Protein AF-A0A3R9R7G9-F1 (afdb_monomer_lite)

Structure (mmCIF, N/CA/C/O backbone):
data_AF-A0A3R9R7G9-F1
#
_entry.id   AF-A0A3R9R7G9-F1
#
loop_
_atom_site.group_PDB
_atom_site.id
_atom_site.type_symbol
_atom_site.label_atom_id
_atom_site.label_alt_id
_atom_site.label_comp_id
_atom_site.label_asym_id
_atom_site.label_entity_id
_atom_site.label_seq_id
_atom_site.pdbx_PDB_ins_code
_atom_site.Cartn_x
_atom_site.Cartn_y
_atom_site.Cartn_z
_atom_site.occupancy
_atom_site.B_iso_or_equiv
_atom_site.auth_seq_id
_atom_site.auth_comp_id
_atom_site.auth_asym_id
_atom_site.auth_atom_id
_atom_site.pdbx_PDB_model_num
ATOM 1 N N . MET A 1 1 ? -15.265 7.591 -18.435 1.00 31.94 1 MET A N 1
ATOM 2 C CA . MET A 1 1 ? -16.244 6.571 -17.986 1.00 31.94 1 MET A CA 1
ATOM 3 C C . MET A 1 1 ? -16.277 5.425 -18.983 1.00 31.94 1 MET A C 1
ATOM 5 O O . MET A 1 1 ? -16.796 5.597 -20.082 1.00 31.94 1 MET A O 1
ATOM 9 N N . ILE A 1 2 ? -15.707 4.278 -18.622 1.00 32.25 2 ILE A N 1
ATOM 10 C CA . ILE A 1 2 ? -15.759 3.056 -19.434 1.00 32.25 2 ILE A CA 1
ATOM 11 C C . ILE A 1 2 ? -17.085 2.349 -19.122 1.00 32.25 2 ILE A C 1
ATOM 13 O O . ILE A 1 2 ? -17.415 2.136 -17.958 1.00 32.25 2 ILE A O 1
ATOM 17 N N . ARG A 1 3 ? -17.887 2.049 -20.152 1.00 30.92 3 ARG A N 1
ATOM 18 C CA . ARG A 1 3 ? -19.191 1.384 -19.989 1.00 30.92 3 ARG A CA 1
ATOM 19 C C . ARG A 1 3 ? -18.990 -0.130 -19.796 1.00 30.92 3 ARG A C 1
ATOM 21 O O . ARG A 1 3 ? -18.316 -0.733 -20.637 1.00 30.92 3 ARG A O 1
ATOM 28 N N . PRO A 1 4 ? -19.595 -0.763 -18.774 1.00 36.38 4 PRO A N 1
ATOM 29 C CA . PRO A 1 4 ? -19.525 -2.212 -18.591 1.00 36.38 4 PRO A CA 1
ATOM 30 C C . PRO A 1 4 ? -20.103 -2.938 -19.818 1.00 36.38 4 PRO A C 1
ATOM 32 O O . PRO A 1 4 ? -21.176 -2.578 -20.298 1.00 36.38 4 PRO A O 1
ATOM 35 N N . GLY A 1 5 ? -19.382 -3.929 -20.354 1.00 42.12 5 GLY A N 1
ATOM 36 C CA . GLY A 1 5 ? -19.856 -4.813 -21.434 1.00 42.12 5 GLY A CA 1
ATOM 37 C C . GLY A 1 5 ? -19.306 -4.552 -22.844 1.00 42.12 5 GLY A C 1
ATOM 38 O O . GLY A 1 5 ? -19.370 -5.451 -23.675 1.00 42.12 5 GLY A O 1
ATOM 39 N N . LYS A 1 6 ? -18.710 -3.385 -23.135 1.00 39.66 6 LYS A N 1
ATOM 40 C CA . LYS A 1 6 ? -18.091 -3.126 -24.459 1.00 39.66 6 LYS A CA 1
ATOM 41 C C . LYS A 1 6 ? -16.608 -3.498 -24.555 1.00 39.66 6 LYS A C 1
ATOM 43 O O . LYS A 1 6 ? -16.131 -3.757 -25.651 1.00 39.66 6 LYS A O 1
ATOM 48 N N . VAL A 1 7 ? -15.909 -3.568 -23.423 1.00 48.28 7 VAL A N 1
ATOM 49 C CA . VAL A 1 7 ? -14.468 -3.882 -23.353 1.00 48.28 7 VAL A CA 1
ATOM 50 C C . VAL A 1 7 ? -14.180 -5.337 -23.744 1.00 48.28 7 VAL A C 1
ATOM 52 O O . VAL A 1 7 ? -13.200 -5.617 -24.423 1.00 48.28 7 VAL A O 1
ATOM 55 N N . PHE A 1 8 ? -15.071 -6.268 -23.384 1.00 47.66 8 PHE A N 1
ATOM 56 C CA . PHE A 1 8 ? -14.891 -7.690 -23.695 1.00 47.66 8 PHE A CA 1
ATOM 57 C C . PHE A 1 8 ? -14.933 -7.990 -25.200 1.00 47.66 8 PHE A C 1
ATOM 59 O O . PHE A 1 8 ? -14.229 -8.883 -25.654 1.00 47.66 8 PHE A O 1
ATOM 66 N N . LEU A 1 9 ? -15.722 -7.244 -25.980 1.00 45.22 9 LEU A N 1
ATOM 67 C CA . LEU A 1 9 ? -15.837 -7.468 -27.425 1.00 45.22 9 LEU A CA 1
ATOM 68 C C . LEU A 1 9 ? -14.658 -6.886 -28.215 1.00 45.22 9 LEU A C 1
ATOM 70 O O . LEU A 1 9 ? -14.310 -7.452 -29.243 1.00 45.22 9 LEU A O 1
ATOM 74 N N . SER A 1 10 ? -14.025 -5.807 -27.741 1.00 52.75 10 SER A N 1
ATOM 75 C CA . SER A 1 10 ? -12.837 -5.244 -28.398 1.00 52.75 10 SER A CA 1
ATOM 76 C C . SER A 1 10 ? -11.575 -6.069 -28.135 1.00 52.75 10 SER A C 1
ATOM 78 O O . SER A 1 10 ? -10.753 -6.200 -29.029 1.00 52.75 10 SER A O 1
ATOM 80 N N . ILE A 1 11 ? -11.441 -6.694 -26.957 1.00 52.66 11 ILE A N 1
ATOM 81 C CA . ILE A 1 11 ? -10.310 -7.597 -26.648 1.00 52.66 11 ILE A CA 1
ATOM 82 C C . ILE A 1 11 ? -10.301 -8.826 -27.574 1.00 52.66 11 ILE A C 1
ATOM 84 O O . ILE A 1 11 ? -9.241 -9.342 -27.902 1.00 52.66 11 ILE A O 1
ATOM 88 N N . LEU A 1 12 ? -11.472 -9.278 -28.037 1.00 52.44 12 LEU A N 1
ATOM 89 C CA . LEU A 1 12 ? -11.595 -10.386 -28.994 1.00 52.44 12 LEU A CA 1
ATOM 90 C C . LEU A 1 12 ? -11.225 -10.000 -30.439 1.00 52.44 12 LEU A C 1
ATOM 92 O O . LEU A 1 12 ? -11.202 -10.875 -31.301 1.00 52.44 12 LEU A O 1
ATOM 96 N N . GLN A 1 13 ? -10.994 -8.713 -30.717 1.00 53.84 13 GLN A N 1
ATOM 97 C CA . GLN A 1 13 ? -10.635 -8.193 -32.043 1.00 53.84 13 GLN A CA 1
ATOM 98 C C . GLN A 1 13 ? -9.140 -7.863 -32.179 1.00 53.84 13 GLN A C 1
ATOM 100 O O . GLN A 1 13 ? -8.696 -7.556 -33.281 1.00 53.84 13 GLN A O 1
ATOM 105 N N . GLU A 1 14 ? -8.380 -7.941 -31.086 1.00 58.91 14 GLU A N 1
ATOM 106 C CA . GLU A 1 14 ? -6.935 -7.709 -31.050 1.00 58.91 14 GLU A CA 1
ATOM 107 C C . GLU A 1 14 ? -6.177 -9.043 -31.124 1.00 58.91 14 GLU A C 1
ATOM 109 O O . GLU A 1 14 ? -6.630 -10.063 -30.593 1.00 58.91 14 GLU A O 1
ATOM 114 N N . GLU A 1 15 ? -5.000 -9.056 -31.753 1.00 59.00 15 GLU A N 1
ATOM 115 C CA . GLU A 1 15 ? -4.102 -10.209 -31.650 1.00 59.00 15 GLU A CA 1
ATOM 116 C C . GLU A 1 15 ? -3.586 -10.337 -30.210 1.00 59.00 15 GLU A C 1
ATOM 118 O O . GLU A 1 15 ? -3.104 -9.380 -29.600 1.00 59.00 15 GLU A O 1
ATOM 123 N N . PHE A 1 16 ? -3.679 -11.543 -29.646 1.00 68.75 16 PHE A N 1
ATOM 124 C CA . PHE A 1 16 ? -3.205 -11.817 -28.294 1.00 68.75 16 PHE A CA 1
ATOM 125 C C . PHE A 1 16 ? -1.675 -11.770 -28.236 1.00 68.75 16 PHE A C 1
ATOM 127 O O . PHE A 1 16 ? -0.995 -12.748 -28.545 1.00 68.75 16 PHE A O 1
ATOM 134 N N . THR A 1 17 ? -1.133 -10.638 -27.794 1.00 72.88 17 THR A N 1
ATOM 135 C CA . THR A 1 17 ? 0.288 -10.497 -27.463 1.00 72.88 17 THR A CA 1
ATOM 136 C C . THR A 1 17 ? 0.558 -10.909 -26.013 1.00 72.88 17 THR A C 1
ATOM 138 O O . THR A 1 17 ? -0.325 -10.873 -25.152 1.00 72.88 17 THR A O 1
ATOM 141 N N . GLU A 1 18 ? 1.804 -11.280 -25.704 1.00 72.12 18 GLU A N 1
ATOM 142 C CA . GLU A 1 18 ? 2.220 -11.580 -24.325 1.00 72.12 18 GLU A CA 1
ATOM 143 C C . GLU A 1 18 ? 2.024 -10.368 -23.393 1.00 72.12 18 GLU A C 1
ATOM 145 O O . GLU A 1 18 ? 1.670 -10.521 -22.223 1.00 72.12 18 GLU A O 1
ATOM 150 N N . GLU A 1 19 ? 2.205 -9.152 -23.913 1.00 71.06 19 GLU A N 1
ATOM 151 C CA . GLU A 1 19 ? 1.969 -7.911 -23.174 1.00 71.06 19 GLU A CA 1
ATOM 152 C C . GLU A 1 19 ? 0.485 -7.709 -22.848 1.00 71.06 19 GLU A C 1
ATOM 154 O O . GLU A 1 19 ? 0.150 -7.406 -21.699 1.00 71.06 19 GLU A O 1
ATOM 159 N N . LEU A 1 20 ? -0.407 -7.956 -23.814 1.00 72.19 20 LEU A N 1
ATOM 160 C CA . LEU A 1 20 ? -1.850 -7.906 -23.589 1.00 72.19 20 LEU A CA 1
ATOM 161 C C . LEU A 1 20 ? -2.278 -8.940 -22.540 1.00 72.19 20 LEU A C 1
ATOM 163 O O . LEU A 1 20 ? -3.037 -8.611 -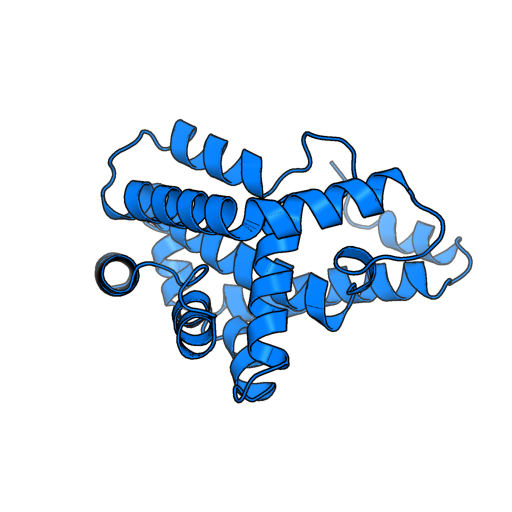21.631 1.00 72.19 20 LEU A O 1
ATOM 167 N N . LEU A 1 21 ? -1.749 -10.166 -22.605 1.00 78.44 21 LEU A N 1
ATOM 168 C CA . LEU A 1 21 ? -2.031 -11.217 -21.621 1.00 78.44 21 LEU A CA 1
ATOM 169 C C . LEU A 1 21 ? -1.574 -10.839 -20.206 1.00 78.44 21 LEU A C 1
ATOM 171 O O . LEU A 1 21 ? -2.315 -11.063 -19.250 1.00 78.44 21 LEU A O 1
ATOM 175 N N . LYS A 1 22 ? -0.392 -10.230 -20.061 1.00 75.88 22 LYS A N 1
ATOM 176 C CA . LYS A 1 22 ? 0.102 -9.722 -18.769 1.00 75.88 22 LYS A CA 1
ATOM 177 C C . LYS A 1 22 ? -0.762 -8.579 -18.238 1.00 75.88 22 LYS A C 1
ATOM 179 O O . LYS A 1 22 ? -1.084 -8.559 -17.052 1.00 75.88 22 LYS A O 1
ATOM 184 N N . GLY A 1 23 ? -1.185 -7.665 -19.113 1.00 76.06 23 GLY A N 1
ATOM 185 C CA . GLY A 1 23 ? -2.136 -6.607 -18.770 1.00 76.06 23 GLY A CA 1
ATOM 186 C C . GLY A 1 23 ? -3.474 -7.170 -18.288 1.00 76.06 23 GLY A C 1
ATOM 187 O O . GLY A 1 23 ? -3.962 -6.778 -17.235 1.00 76.06 23 GLY A O 1
ATOM 188 N N . LEU A 1 24 ? -4.031 -8.156 -18.993 1.00 82.50 24 LEU A N 1
ATOM 189 C CA . LEU A 1 24 ? -5.262 -8.826 -18.572 1.00 82.50 24 LEU A CA 1
ATOM 190 C C . LEU A 1 24 ? -5.088 -9.554 -17.236 1.00 82.50 24 LEU A C 1
ATOM 192 O O . LEU A 1 24 ? -5.951 -9.441 -16.372 1.00 82.50 24 LEU A O 1
ATOM 196 N N . ALA A 1 25 ? -3.978 -10.268 -17.037 1.00 83.25 25 ALA A N 1
ATOM 197 C CA . ALA A 1 25 ? -3.700 -10.962 -15.782 1.00 83.25 25 ALA A CA 1
ATOM 198 C C . ALA A 1 25 ? -3.610 -9.994 -14.590 1.00 83.25 25 ALA A C 1
ATOM 200 O O . ALA A 1 25 ? -4.139 -10.299 -13.522 1.00 83.25 25 ALA A O 1
ATOM 201 N N . HIS A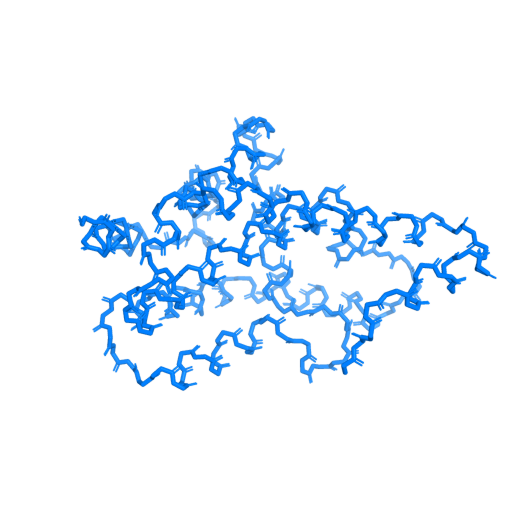 1 26 ? -3.012 -8.815 -14.787 1.00 87.69 26 HIS A N 1
ATOM 202 C CA . HIS A 1 26 ? -2.979 -7.735 -13.798 1.00 87.69 26 HIS A CA 1
ATOM 203 C C . HIS A 1 26 ? -4.399 -7.281 -13.407 1.00 87.69 26 HIS A C 1
ATOM 205 O O . HIS A 1 26 ? -4.731 -7.237 -12.224 1.00 87.69 26 HIS A O 1
ATOM 211 N N . GLU A 1 27 ? -5.278 -7.031 -14.380 1.00 87.38 27 GLU A N 1
ATOM 212 C CA . GLU A 1 27 ? -6.664 -6.624 -14.094 1.00 87.38 27 GLU A CA 1
ATOM 213 C C . GLU A 1 27 ? -7.506 -7.758 -13.473 1.00 87.38 27 GLU A C 1
ATOM 215 O O . GLU A 1 27 ? -8.326 -7.529 -12.579 1.00 87.38 27 GLU A O 1
ATOM 220 N N . PHE A 1 28 ? -7.290 -9.012 -13.887 1.00 87.50 28 PHE A N 1
ATOM 221 C CA . PHE A 1 28 ? -7.931 -10.171 -13.255 1.00 87.50 28 PHE A CA 1
ATOM 222 C C . PHE A 1 28 ? -7.476 -10.358 -11.806 1.00 87.50 28 PHE A C 1
ATOM 224 O O . PHE A 1 28 ? -8.297 -10.705 -10.951 1.00 87.50 28 PHE A O 1
ATOM 231 N N . HIS A 1 29 ? -6.200 -10.095 -11.511 1.00 91.00 29 HIS A N 1
ATOM 232 C CA . HIS A 1 29 ? -5.702 -10.080 -10.141 1.00 91.00 29 HIS A CA 1
ATOM 233 C C . HIS A 1 29 ? -6.465 -9.056 -9.295 1.00 91.00 29 HIS A C 1
ATOM 235 O O . HIS A 1 29 ? -6.937 -9.413 -8.217 1.00 91.00 29 HIS A O 1
ATOM 241 N N . HIS A 1 30 ? -6.672 -7.829 -9.788 1.00 90.81 30 HIS A N 1
ATOM 242 C CA . HIS A 1 30 ? -7.462 -6.817 -9.073 1.00 90.81 30 HIS A CA 1
ATOM 243 C C . HIS A 1 30 ? -8.868 -7.310 -8.736 1.00 90.81 30 HIS A C 1
ATOM 245 O O . HIS A 1 30 ? -9.305 -7.193 -7.591 1.00 90.81 30 HIS A O 1
ATOM 251 N N . ALA A 1 31 ? -9.559 -7.940 -9.690 1.00 89.69 31 ALA A N 1
ATOM 252 C CA . ALA A 1 31 ? -10.882 -8.514 -9.445 1.00 89.69 31 ALA A CA 1
ATOM 253 C C . ALA A 1 31 ? -10.860 -9.601 -8.349 1.00 89.69 31 ALA A C 1
ATOM 255 O O . ALA A 1 31 ? -11.721 -9.615 -7.463 1.00 89.69 31 ALA A O 1
ATOM 256 N N . GLY A 1 32 ? -9.862 -10.491 -8.378 1.00 90.50 32 GLY A N 1
ATOM 257 C CA . GLY A 1 32 ? -9.675 -11.538 -7.370 1.00 90.50 32 GLY A CA 1
ATOM 258 C C . GLY A 1 32 ? -9.299 -10.996 -5.986 1.00 90.50 32 GLY A C 1
ATOM 259 O O . GLY A 1 32 ? -9.853 -11.432 -4.978 1.00 90.50 32 GLY A O 1
ATOM 260 N N . ALA A 1 33 ? -8.406 -10.010 -5.917 1.00 93.19 33 ALA A N 1
ATOM 261 C CA . ALA A 1 33 ? -8.011 -9.366 -4.669 1.00 93.19 33 ALA A CA 1
ATOM 262 C C . ALA A 1 33 ? -9.197 -8.618 -4.038 1.00 93.19 33 ALA A C 1
ATOM 264 O O . ALA A 1 33 ? -9.501 -8.814 -2.861 1.00 93.19 33 ALA A O 1
ATOM 265 N N . LEU A 1 34 ? -9.949 -7.848 -4.833 1.00 93.56 34 LEU A N 1
ATOM 266 C CA . LEU A 1 34 ? -11.149 -7.146 -4.370 1.00 93.56 34 LEU A CA 1
ATOM 267 C C . LEU A 1 34 ? -12.227 -8.104 -3.851 1.00 93.56 34 LEU A C 1
ATOM 269 O O . LEU A 1 34 ? -12.926 -7.768 -2.895 1.00 93.56 34 LEU A O 1
ATOM 273 N N . TYR A 1 35 ? -12.356 -9.308 -4.421 1.00 93.38 35 TYR A N 1
ATOM 274 C CA . TYR A 1 35 ? -13.261 -10.333 -3.893 1.00 93.38 35 TYR A CA 1
ATOM 275 C C . TYR A 1 35 ? -12.953 -10.670 -2.422 1.00 93.38 35 TYR A C 1
ATOM 277 O O . TYR A 1 35 ? -13.883 -10.776 -1.613 1.00 93.38 35 TYR A O 1
ATOM 285 N N . TRP A 1 36 ? -11.677 -10.819 -2.060 1.00 95.69 36 TRP A N 1
ATOM 286 C CA . TRP A 1 36 ? -11.261 -11.114 -0.686 1.00 95.69 36 TRP A CA 1
ATOM 287 C C . TRP A 1 36 ? -11.321 -9.880 0.215 1.00 95.69 36 TRP A C 1
ATOM 289 O O . TRP A 1 36 ? -11.920 -9.942 1.291 1.00 95.69 36 TRP A O 1
ATOM 299 N N . LEU A 1 37 ? -10.809 -8.740 -0.251 1.00 95.25 37 LEU A N 1
ATOM 300 C CA . LEU A 1 37 ? -10.793 -7.489 0.512 1.00 95.25 37 LEU A CA 1
ATOM 301 C C . LEU A 1 37 ? -12.210 -7.021 0.874 1.00 95.25 37 LEU A C 1
ATOM 303 O O . LEU A 1 37 ? -12.459 -6.613 2.006 1.00 95.25 37 LEU A O 1
ATOM 307 N N . ASN A 1 38 ? -13.184 -7.179 -0.029 1.00 93.25 38 ASN A N 1
ATOM 308 C CA . ASN A 1 38 ? -14.590 -6.853 0.238 1.00 93.25 38 ASN A CA 1
ATOM 309 C C . ASN A 1 38 ? -15.270 -7.800 1.241 1.00 93.25 38 ASN A C 1
ATOM 311 O O . ASN A 1 38 ? -16.426 -7.575 1.599 1.00 93.25 38 ASN A O 1
ATOM 315 N N . ARG A 1 39 ? -14.605 -8.867 1.696 1.00 95.56 39 ARG A N 1
ATOM 316 C CA . ARG A 1 39 ? -15.082 -9.762 2.766 1.00 95.56 39 ARG A CA 1
ATOM 317 C C . ARG A 1 39 ? -14.374 -9.526 4.098 1.00 95.56 39 ARG A C 1
ATOM 319 O O . ARG A 1 39 ? -14.858 -10.025 5.110 1.00 95.56 39 ARG A O 1
ATOM 326 N N . ASN A 1 40 ? -13.291 -8.753 4.116 1.00 97.00 40 ASN A N 1
ATOM 327 C CA . ASN A 1 40 ? -12.581 -8.411 5.340 1.00 97.00 40 ASN A CA 1
ATOM 328 C C . ASN A 1 40 ? -13.431 -7.451 6.197 1.00 97.00 40 ASN A C 1
ATOM 330 O O . ASN A 1 40 ? -13.814 -6.373 5.745 1.00 97.00 40 ASN A O 1
ATOM 334 N N . GLN A 1 41 ? -13.752 -7.860 7.429 1.00 96.25 41 GLN A N 1
ATOM 335 C CA . GLN A 1 41 ? -14.662 -7.110 8.306 1.00 96.25 41 GLN A CA 1
ATOM 336 C C . GLN A 1 41 ? -14.062 -5.783 8.777 1.00 96.25 41 GLN A C 1
ATOM 338 O O . GLN A 1 41 ? -14.753 -4.770 8.755 1.00 96.25 41 GLN A O 1
ATOM 343 N N . LYS A 1 42 ? -12.765 -5.762 9.100 1.00 96.50 42 LYS A N 1
ATOM 344 C CA . LYS A 1 42 ? -12.056 -4.542 9.501 1.00 96.50 42 LYS A CA 1
ATOM 345 C C . LYS A 1 42 ? -12.041 -3.504 8.375 1.00 96.50 42 LYS A C 1
ATOM 347 O O . LYS A 1 42 ? -12.376 -2.349 8.598 1.00 96.50 42 LYS A O 1
ATOM 352 N N . LEU A 1 43 ? -11.778 -3.920 7.131 1.00 96.69 43 LEU A N 1
ATOM 353 C CA . LEU A 1 43 ? -11.899 -3.024 5.972 1.00 96.69 43 LEU A CA 1
ATOM 354 C C . LEU A 1 43 ? -13.320 -2.486 5.782 1.00 96.69 43 LEU A C 1
ATOM 356 O O . LEU A 1 43 ? -13.477 -1.328 5.405 1.00 96.69 43 LEU A O 1
ATOM 360 N N . LYS A 1 44 ? -14.355 -3.307 6.001 1.00 96.38 44 LYS A N 1
ATOM 361 C CA . LYS A 1 44 ? -15.747 -2.839 5.917 1.00 96.38 44 LYS A CA 1
ATOM 362 C C . LYS A 1 44 ? -16.051 -1.793 6.982 1.00 96.38 44 LYS A C 1
ATOM 364 O O . LYS A 1 44 ? -16.622 -0.767 6.632 1.00 96.38 44 LYS A O 1
ATOM 369 N N . ALA A 1 45 ? -15.647 -2.048 8.225 1.00 96.38 45 ALA A N 1
ATOM 370 C CA . ALA A 1 45 ? -15.850 -1.137 9.344 1.00 96.38 45 ALA A CA 1
ATOM 371 C C . ALA A 1 45 ? -15.172 0.221 9.089 1.00 96.38 45 ALA A C 1
ATOM 373 O O . ALA A 1 45 ? -15.856 1.244 9.099 1.00 96.38 45 ALA A O 1
ATOM 374 N N . LEU A 1 46 ? -13.894 0.224 8.683 1.00 96.31 46 LEU A N 1
ATOM 375 C CA . LEU A 1 46 ? -13.185 1.449 8.284 1.00 96.31 46 LEU A CA 1
ATOM 376 C C . LEU A 1 46 ? -13.897 2.194 7.146 1.00 96.31 46 LEU A C 1
ATOM 378 O O . LEU A 1 46 ? -14.090 3.404 7.214 1.00 96.31 46 LEU A O 1
ATOM 382 N N . LYS A 1 47 ? -14.347 1.474 6.107 1.00 94.25 47 LYS A N 1
ATOM 383 C CA . LYS A 1 47 ? -15.075 2.071 4.973 1.00 94.25 47 LYS A CA 1
ATOM 384 C C . LYS A 1 47 ? -16.421 2.687 5.374 1.00 94.25 47 LYS A C 1
ATOM 386 O O . LYS A 1 47 ? -16.909 3.568 4.669 1.00 94.25 47 LYS A O 1
ATOM 391 N N . SER A 1 48 ? -17.029 2.226 6.466 1.00 93.00 48 SER A N 1
ATOM 392 C CA . SER A 1 48 ? -18.275 2.779 7.010 1.00 93.00 48 SER A CA 1
ATOM 393 C C . SER A 1 48 ? -18.081 3.860 8.077 1.00 93.00 48 SER A C 1
ATOM 395 O O . SER A 1 48 ? -19.065 4.502 8.435 1.00 93.00 48 SER A O 1
ATOM 397 N N . SER A 1 49 ? -16.852 4.081 8.551 1.00 92.00 49 SER A N 1
ATOM 398 C CA . SER A 1 49 ? -16.521 5.098 9.559 1.00 92.00 49 SER A CA 1
ATOM 399 C C . SER A 1 49 ? -16.427 6.506 8.934 1.00 92.00 49 SER A C 1
ATOM 401 O O . SER A 1 49 ? -17.019 6.779 7.878 1.00 92.00 49 SER A O 1
ATOM 403 N N . ASP A 1 50 ? -15.710 7.406 9.602 1.00 92.94 50 ASP A N 1
ATOM 404 C CA . ASP A 1 50 ? -15.308 8.735 9.153 1.00 92.94 50 ASP A CA 1
ATOM 405 C C . ASP A 1 50 ? -14.384 8.711 7.919 1.00 92.94 50 ASP A C 1
ATOM 407 O O . ASP A 1 50 ? -13.968 7.666 7.409 1.00 92.94 50 ASP A O 1
ATOM 411 N N . GLU A 1 51 ? -14.101 9.897 7.385 1.00 95.12 51 GLU A N 1
ATOM 412 C CA . GLU A 1 51 ? -13.374 10.040 6.129 1.00 95.12 51 GLU A CA 1
ATOM 413 C C . GLU A 1 51 ? -11.885 9.675 6.238 1.00 95.12 51 GLU A C 1
ATOM 415 O O . GLU A 1 51 ? -11.333 9.131 5.279 1.00 95.12 51 GLU A O 1
ATOM 420 N N . HIS A 1 52 ? -11.245 9.879 7.392 1.00 95.75 52 HIS A N 1
ATOM 421 C CA . HIS A 1 52 ? -9.846 9.506 7.621 1.00 95.75 52 HIS A CA 1
ATOM 422 C C . HIS A 1 52 ? -9.700 7.982 7.684 1.00 95.75 52 HIS A C 1
ATOM 424 O O . HIS A 1 52 ? -8.849 7.410 6.997 1.00 95.75 52 HIS A O 1
ATOM 430 N N . ALA A 1 53 ? -10.597 7.299 8.396 1.00 95.94 53 ALA A N 1
ATOM 431 C CA . ALA A 1 53 ? -10.668 5.838 8.415 1.00 95.94 53 ALA A CA 1
ATOM 432 C C . ALA A 1 53 ? -10.896 5.239 7.012 1.00 95.94 53 ALA A C 1
ATOM 434 O O . ALA A 1 53 ? -10.256 4.249 6.633 1.00 95.94 53 ALA A O 1
ATOM 435 N N . ARG A 1 54 ? -11.750 5.871 6.194 1.00 96.69 54 ARG A N 1
ATOM 436 C CA . ARG A 1 54 ? -11.946 5.485 4.784 1.00 96.69 54 ARG A CA 1
ATOM 437 C C . ARG A 1 54 ? -10.667 5.634 3.969 1.00 96.69 54 ARG A C 1
ATOM 439 O O . ARG A 1 54 ? -10.326 4.706 3.236 1.00 96.69 54 ARG A O 1
ATOM 446 N N . MET A 1 55 ? -9.940 6.742 4.123 1.00 97.38 55 MET A N 1
ATOM 447 C CA . MET A 1 55 ? -8.651 6.937 3.448 1.00 97.38 55 MET A CA 1
ATOM 448 C C . MET A 1 55 ? -7.626 5.879 3.862 1.00 97.38 55 MET A C 1
ATOM 450 O O . MET A 1 55 ? -6.922 5.348 3.003 1.00 97.38 55 MET A O 1
ATOM 454 N N . LEU A 1 56 ? -7.581 5.493 5.143 1.00 97.31 56 LEU A N 1
ATOM 455 C CA . LEU A 1 56 ? -6.709 4.405 5.590 1.00 97.31 56 LEU A CA 1
ATOM 456 C C . LEU A 1 56 ? -7.045 3.088 4.871 1.00 97.31 56 LEU A C 1
ATOM 458 O O . LEU A 1 56 ? -6.155 2.398 4.368 1.00 97.31 56 LEU A O 1
ATOM 462 N N . ALA A 1 57 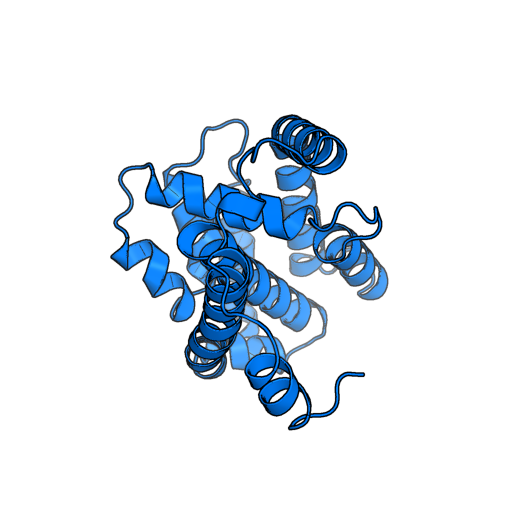? -8.334 2.754 4.773 1.00 97.44 57 ALA A N 1
ATOM 463 C CA . ALA A 1 57 ? -8.791 1.570 4.050 1.00 97.44 57 ALA A CA 1
ATOM 464 C C . ALA A 1 57 ? -8.455 1.621 2.548 1.00 97.44 57 ALA A C 1
ATOM 466 O O . ALA A 1 57 ? -8.109 0.586 1.968 1.00 97.44 57 ALA A O 1
ATOM 467 N N . GLU A 1 58 ? -8.550 2.796 1.916 1.00 97.25 58 GLU A N 1
ATOM 468 C CA . GLU A 1 58 ? -8.163 3.016 0.516 1.00 97.25 58 GLU A CA 1
ATOM 469 C C . GLU A 1 58 ? -6.664 2.778 0.303 1.00 97.25 58 GLU A C 1
ATOM 471 O O . GLU A 1 58 ? -6.299 2.043 -0.615 1.00 97.25 58 GLU A O 1
ATOM 476 N N . ILE A 1 59 ? -5.804 3.296 1.184 1.00 97.81 59 ILE A N 1
ATOM 477 C CA . ILE A 1 59 ? -4.348 3.115 1.103 1.00 97.81 59 ILE A CA 1
ATOM 478 C C . ILE A 1 59 ? -3.969 1.640 1.222 1.00 97.81 59 ILE A C 1
ATOM 480 O O . ILE A 1 59 ? -3.266 1.119 0.358 1.00 97.81 59 ILE A O 1
ATOM 484 N N . PHE A 1 60 ? -4.457 0.933 2.244 1.00 98.25 60 PHE A N 1
ATOM 485 C CA . PHE A 1 60 ? -4.146 -0.492 2.399 1.00 98.25 60 PHE A CA 1
ATOM 486 C C . PHE A 1 60 ? -4.670 -1.328 1.231 1.00 98.25 60 PHE A C 1
ATOM 488 O O . PHE A 1 60 ? -3.969 -2.218 0.751 1.00 98.25 60 PHE A O 1
ATOM 495 N N . THR A 1 61 ? -5.880 -1.024 0.746 1.00 98.00 61 THR A N 1
ATOM 496 C CA . THR A 1 61 ? -6.427 -1.664 -0.458 1.00 98.00 61 THR A CA 1
ATOM 497 C C . THR A 1 61 ? -5.474 -1.454 -1.631 1.00 98.00 61 THR A C 1
ATOM 499 O O . THR A 1 61 ? -5.055 -2.430 -2.241 1.00 98.00 61 THR A O 1
ATOM 502 N N . TYR A 1 62 ? -5.080 -0.207 -1.889 1.00 97.50 62 TYR A N 1
ATOM 503 C CA . TYR A 1 62 ? -4.214 0.172 -2.998 1.00 97.50 62 TYR A CA 1
ATOM 504 C C . TYR A 1 62 ? -2.840 -0.506 -2.940 1.00 97.50 62 TYR A C 1
ATOM 506 O O . TYR A 1 62 ? -2.432 -1.131 -3.914 1.00 97.50 62 TYR A O 1
ATOM 514 N N . PHE A 1 63 ? -2.137 -0.444 -1.803 1.00 98.31 63 PHE A N 1
ATOM 515 C CA . PHE A 1 63 ? -0.805 -1.045 -1.675 1.00 98.31 63 PHE A CA 1
ATOM 516 C C . PHE A 1 63 ? -0.833 -2.564 -1.877 1.00 98.31 63 PHE A C 1
ATOM 518 O O . PHE A 1 63 ? 0.052 -3.109 -2.537 1.00 98.31 63 PHE A O 1
ATOM 525 N N . VAL A 1 64 ? -1.864 -3.245 -1.370 1.00 97.94 64 VAL A N 1
ATOM 526 C CA . VAL A 1 64 ? -2.035 -4.688 -1.577 1.00 97.94 64 VAL A CA 1
ATOM 527 C C . VAL A 1 64 ? -2.353 -4.996 -3.039 1.00 97.94 64 VAL A C 1
ATOM 529 O O . VAL A 1 64 ? -1.694 -5.845 -3.640 1.00 97.94 64 VAL A O 1
ATOM 532 N N . THR A 1 65 ? -3.350 -4.329 -3.626 1.00 96.31 65 THR A N 1
ATOM 533 C CA . THR A 1 65 ? -3.811 -4.657 -4.981 1.00 96.31 65 THR A CA 1
ATOM 534 C C . THR A 1 65 ? -2.761 -4.304 -6.024 1.00 96.31 65 THR A C 1
ATOM 536 O O . THR A 1 65 ? -2.384 -5.168 -6.813 1.00 96.31 65 THR A O 1
ATOM 539 N N . GLU A 1 66 ? -2.232 -3.080 -5.997 1.00 94.94 66 GLU A N 1
ATOM 540 C CA . GLU A 1 66 ? -1.213 -2.627 -6.946 1.00 94.94 66 GLU A CA 1
ATOM 541 C C . GLU A 1 66 ? 0.135 -3.291 -6.699 1.00 94.94 66 GLU A C 1
ATOM 543 O O . GLU A 1 66 ? 0.818 -3.643 -7.660 1.00 94.94 66 GLU A O 1
ATOM 548 N N . GLY A 1 67 ? 0.515 -3.534 -5.443 1.00 95.88 67 GLY A N 1
ATOM 549 C CA . GLY A 1 67 ? 1.792 -4.169 -5.139 1.00 95.88 67 GLY A CA 1
ATOM 550 C C . GLY A 1 67 ? 1.883 -5.578 -5.714 1.00 95.88 67 GLY A C 1
ATOM 551 O O . GLY A 1 67 ? 2.808 -5.895 -6.467 1.00 95.88 67 GLY A O 1
ATOM 552 N N . LEU A 1 68 ? 0.886 -6.413 -5.413 1.00 95.44 68 LEU A N 1
ATOM 553 C CA . LEU A 1 68 ? 0.828 -7.790 -5.901 1.00 95.44 68 LEU A CA 1
ATOM 554 C C . LEU A 1 68 ? 0.637 -7.844 -7.423 1.00 95.44 68 LEU A C 1
ATOM 556 O O . LEU A 1 68 ? 1.322 -8.618 -8.098 1.00 95.44 68 LEU A O 1
ATOM 560 N N . ALA A 1 69 ? -0.243 -6.999 -7.978 1.00 91.81 69 ALA A N 1
ATOM 561 C CA . ALA A 1 69 ? -0.503 -6.957 -9.415 1.00 91.81 69 ALA A CA 1
ATOM 562 C C . ALA A 1 69 ? 0.754 -6.559 -10.206 1.00 91.81 69 ALA A C 1
ATOM 564 O O . ALA A 1 69 ? 1.132 -7.227 -11.177 1.00 91.81 69 ALA A O 1
ATOM 565 N N . ASN A 1 70 ? 1.443 -5.498 -9.768 1.00 90.44 70 ASN A N 1
ATOM 566 C CA . ASN A 1 70 ? 2.641 -5.011 -10.441 1.00 90.44 70 ASN A CA 1
ATOM 567 C C . ASN A 1 70 ? 3.825 -5.972 -10.302 1.00 90.44 70 ASN A C 1
ATOM 569 O O . ASN A 1 70 ? 4.558 -6.149 -11.275 1.00 90.44 70 ASN A O 1
ATOM 573 N N . TRP A 1 71 ? 4.004 -6.626 -9.151 1.00 92.44 71 TRP A N 1
ATOM 574 C CA . TRP A 1 71 ? 5.118 -7.556 -8.959 1.00 92.44 71 TRP A CA 1
ATOM 575 C C . TRP A 1 71 ? 4.932 -8.886 -9.703 1.00 92.44 71 TRP A C 1
ATOM 577 O O . TRP A 1 71 ? 5.829 -9.307 -10.434 1.00 92.44 71 TRP A O 1
ATOM 587 N N . TYR A 1 72 ? 3.776 -9.543 -9.564 1.00 88.81 72 TYR A N 1
ATOM 588 C CA . TYR A 1 72 ? 3.592 -10.907 -10.078 1.00 88.81 72 TYR A CA 1
ATOM 589 C C . TYR A 1 72 ? 3.096 -10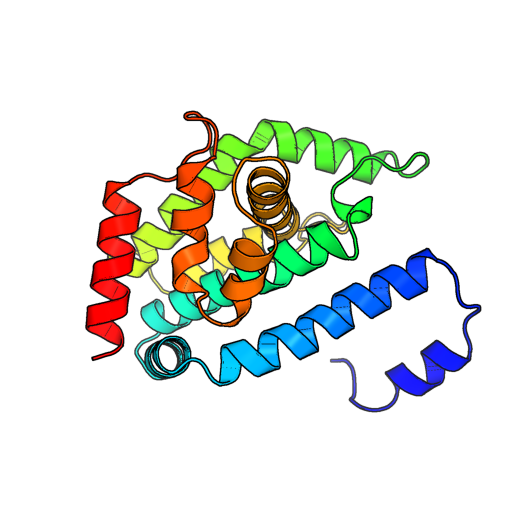.980 -11.525 1.00 88.81 72 TYR A C 1
ATOM 591 O O . TYR A 1 72 ? 3.405 -11.948 -12.219 1.00 88.81 72 TYR A O 1
ATOM 599 N N . PHE A 1 73 ? 2.351 -9.979 -12.004 1.00 83.12 73 PHE A N 1
ATOM 600 C CA . PHE A 1 73 ? 1.658 -10.069 -13.298 1.00 83.12 73 PHE A CA 1
ATOM 601 C C . PHE A 1 73 ? 2.151 -9.053 -14.322 1.00 83.12 73 PHE A C 1
ATOM 603 O O . PHE A 1 73 ? 2.079 -9.301 -15.525 1.00 83.12 73 PHE A O 1
ATOM 610 N N . SER A 1 74 ? 2.717 -7.936 -13.869 1.00 77.88 74 SER A N 1
ATOM 611 C CA . SER A 1 74 ? 3.203 -6.886 -14.760 1.00 77.88 74 SER A CA 1
ATOM 612 C C . SER A 1 74 ? 4.559 -6.340 -14.322 1.00 77.88 74 SER A C 1
ATOM 614 O O . SER A 1 74 ? 4.769 -5.130 -14.291 1.00 77.88 74 SER A O 1
ATOM 616 N N . LEU A 1 75 ? 5.500 -7.242 -14.028 1.00 69.69 75 LEU A N 1
ATOM 617 C CA . LEU A 1 75 ? 6.854 -6.901 -13.577 1.00 69.69 75 LEU A CA 1
ATOM 618 C C . LEU A 1 75 ? 7.617 -6.024 -14.582 1.00 69.69 75 LEU A C 1
ATOM 620 O O . LEU A 1 75 ? 8.487 -5.251 -14.194 1.00 69.69 75 LEU A O 1
ATOM 624 N N . SER A 1 76 ? 7.259 -6.087 -15.867 1.00 59.62 76 SER A N 1
ATOM 625 C CA . SER A 1 76 ? 7.726 -5.162 -16.910 1.00 59.62 76 SER A CA 1
ATOM 626 C C . SER A 1 76 ? 7.368 -3.696 -16.644 1.00 59.62 76 SER A C 1
ATOM 628 O O . SER A 1 76 ? 8.016 -2.805 -17.181 1.00 59.62 76 SER A O 1
ATOM 630 N N . ARG A 1 77 ? 6.360 -3.417 -15.806 1.00 62.75 77 ARG A N 1
ATOM 631 C CA . ARG A 1 77 ? 6.061 -2.064 -15.318 1.00 62.75 77 ARG A CA 1
ATOM 632 C C . ARG A 1 77 ? 7.045 -1.587 -14.256 1.00 62.75 77 ARG A C 1
ATOM 634 O O . ARG A 1 77 ? 7.169 -0.386 -14.060 1.00 62.75 77 ARG A O 1
ATOM 641 N N . LEU A 1 78 ? 7.753 -2.510 -13.611 1.00 60.47 78 LEU A N 1
ATOM 642 C CA . LEU A 1 78 ? 8.713 -2.236 -12.542 1.00 60.47 78 LEU A CA 1
ATOM 643 C C . LEU A 1 78 ? 10.167 -2.451 -12.977 1.00 60.47 78 LEU A C 1
ATOM 645 O O . LEU A 1 78 ? 11.079 -1.996 -12.291 1.00 60.47 78 LEU A O 1
ATOM 649 N N . LYS A 1 79 ? 10.404 -3.156 -14.087 1.00 60.53 79 LYS A N 1
ATOM 650 C CA . LYS A 1 79 ? 11.732 -3.468 -14.622 1.00 60.53 79 LYS A CA 1
ATOM 651 C C . LYS A 1 79 ? 11.985 -2.746 -15.940 1.00 60.53 79 LYS A C 1
ATOM 653 O O . LYS A 1 79 ? 11.075 -2.494 -16.720 1.00 60.53 79 LYS A O 1
ATOM 658 N N . LEU A 1 80 ? 13.260 -2.453 -16.180 1.00 55.12 80 LEU A N 1
ATOM 659 C CA . LEU A 1 80 ? 13.760 -1.909 -17.436 1.00 55.12 80 LEU A CA 1
ATOM 660 C C . LEU A 1 80 ? 13.474 -2.913 -18.564 1.00 55.12 80 LEU A C 1
ATOM 662 O O . LEU A 1 80 ? 14.102 -3.970 -18.615 1.00 55.12 80 LEU A O 1
ATOM 666 N N . LEU A 1 81 ? 12.527 -2.599 -19.446 1.00 52.38 81 LEU A N 1
ATOM 667 C CA . LEU A 1 81 ? 12.464 -3.226 -20.762 1.00 52.38 81 LEU A CA 1
ATOM 668 C C . LEU A 1 81 ? 13.284 -2.371 -21.739 1.00 52.38 81 LEU A C 1
ATOM 670 O O . LEU A 1 81 ? 13.194 -1.142 -21.659 1.00 52.38 81 LEU A O 1
ATOM 674 N N . PRO A 1 82 ? 14.075 -2.985 -22.636 1.00 46.09 82 PRO A N 1
ATOM 675 C CA . PRO A 1 82 ? 14.642 -2.271 -23.772 1.00 46.09 82 PRO A CA 1
ATOM 676 C C . PRO A 1 82 ? 13.510 -1.599 -24.566 1.00 46.09 82 PRO A C 1
ATOM 678 O O . PRO A 1 82 ? 12.400 -2.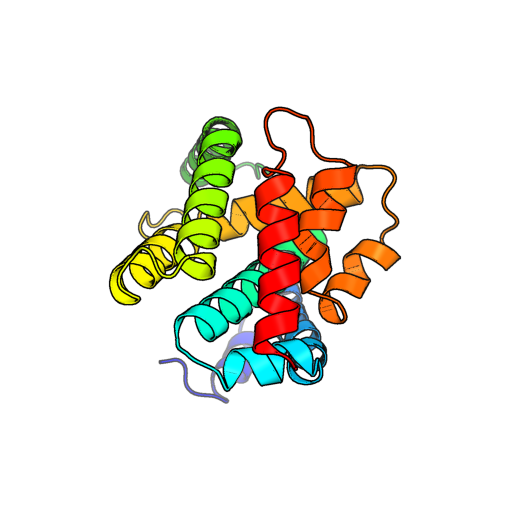125 -24.609 1.00 46.09 82 PRO A O 1
ATOM 681 N N . ASP A 1 83 ? 13.797 -0.447 -25.170 1.00 51.81 83 ASP A N 1
ATOM 682 C CA . ASP A 1 83 ? 12.972 0.226 -26.193 1.00 51.81 83 ASP A CA 1
ATOM 683 C C . ASP A 1 83 ? 11.942 1.278 -25.728 1.00 51.81 83 ASP A C 1
ATOM 685 O O . ASP A 1 83 ? 11.250 1.856 -26.565 1.00 51.81 83 ASP A O 1
ATOM 689 N N . VAL A 1 84 ? 11.883 1.641 -24.434 1.00 61.16 84 VAL A N 1
ATOM 690 C CA . VAL A 1 84 ? 11.096 2.812 -23.969 1.00 61.16 84 VAL A CA 1
ATOM 691 C C . VAL A 1 84 ? 11.916 3.713 -23.035 1.00 61.16 84 VAL A C 1
ATOM 693 O O . VAL A 1 84 ? 11.768 3.674 -21.811 1.00 61.16 84 VAL A O 1
ATOM 696 N N . GLU A 1 85 ? 12.787 4.546 -23.614 1.00 62.25 85 GLU A N 1
ATOM 697 C CA . GLU A 1 85 ? 13.762 5.391 -22.892 1.00 62.25 85 GLU A CA 1
ATOM 698 C C . GLU A 1 85 ? 13.136 6.232 -21.763 1.00 62.25 85 GLU A C 1
ATOM 700 O O . GLU A 1 85 ? 13.604 6.193 -20.623 1.00 62.25 85 GLU A O 1
ATOM 705 N N . ASN A 1 86 ? 12.012 6.902 -22.034 1.00 68.88 86 ASN A N 1
ATOM 706 C CA . ASN A 1 86 ? 11.315 7.753 -21.059 1.00 68.88 86 ASN A CA 1
ATOM 707 C C . ASN A 1 86 ? 10.828 6.978 -19.819 1.00 68.88 86 ASN A C 1
ATOM 709 O O . ASN A 1 86 ? 10.866 7.476 -18.691 1.00 68.88 86 ASN A O 1
ATOM 713 N N . ARG A 1 87 ? 10.389 5.729 -20.013 1.00 71.62 87 ARG A N 1
ATOM 714 C CA . ARG A 1 87 ? 9.936 4.849 -18.927 1.00 71.62 87 ARG A CA 1
ATOM 715 C C . ARG A 1 87 ? 11.114 4.374 -18.084 1.00 71.62 87 ARG A C 1
ATOM 717 O O . ARG A 1 87 ? 11.010 4.314 -16.860 1.00 71.62 87 ARG A O 1
ATOM 724 N N . MET A 1 88 ? 12.236 4.060 -18.728 1.00 76.19 88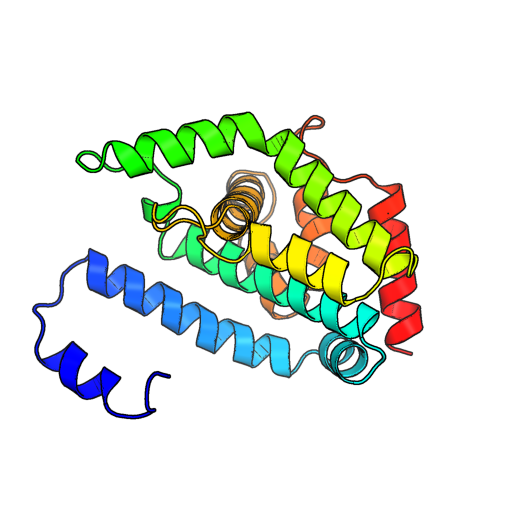 MET A N 1
ATOM 725 C CA . MET A 1 88 ? 13.462 3.652 -18.045 1.00 76.19 88 MET A CA 1
ATOM 726 C C . MET A 1 88 ? 14.007 4.768 -17.152 1.00 76.19 88 MET A C 1
ATOM 728 O O . MET A 1 88 ? 14.391 4.505 -16.013 1.00 76.19 88 MET A O 1
ATOM 732 N N . GLU A 1 89 ? 14.011 6.007 -17.641 1.00 82.62 89 GLU A N 1
ATOM 733 C CA . GLU A 1 89 ? 14.424 7.169 -16.852 1.00 82.62 89 GLU A CA 1
ATOM 734 C C . GLU A 1 89 ? 13.492 7.391 -15.655 1.00 82.62 89 GLU A C 1
ATOM 736 O O . GLU A 1 89 ? 13.960 7.611 -14.538 1.00 82.62 89 GLU A O 1
ATOM 741 N N . ARG A 1 90 ? 12.171 7.263 -15.849 1.00 85.25 90 ARG A N 1
ATOM 742 C CA . ARG A 1 90 ? 11.207 7.371 -14.746 1.00 85.25 90 ARG A CA 1
ATOM 743 C C . ARG A 1 90 ? 11.433 6.305 -13.677 1.00 85.25 90 ARG A C 1
ATOM 745 O O . ARG A 1 90 ? 11.458 6.662 -12.506 1.00 85.25 90 ARG A O 1
ATOM 752 N N . ILE A 1 91 ? 11.622 5.040 -14.058 1.00 86.94 91 ILE A N 1
ATOM 753 C CA . ILE A 1 91 ? 11.897 3.963 -13.095 1.00 86.94 91 ILE A CA 1
ATOM 754 C C . ILE A 1 91 ? 13.184 4.265 -12.323 1.00 86.94 91 ILE A C 1
ATOM 756 O O . ILE A 1 91 ? 13.157 4.215 -11.102 1.00 86.94 91 ILE A O 1
ATOM 760 N N . LYS A 1 92 ? 14.277 4.647 -13.000 1.00 88.12 92 LYS A N 1
ATOM 761 C CA . LYS A 1 92 ? 15.543 5.003 -12.331 1.00 88.12 92 LYS A CA 1
ATOM 762 C C . LYS A 1 92 ? 15.369 6.138 -11.320 1.00 88.12 92 LYS A C 1
ATOM 764 O O . LYS A 1 92 ? 15.809 5.994 -10.187 1.00 88.12 92 LYS A O 1
ATOM 769 N N . ARG A 1 93 ? 14.670 7.215 -11.698 1.00 90.25 93 ARG A N 1
ATOM 770 C CA . ARG A 1 93 ? 14.344 8.308 -10.767 1.00 90.25 93 ARG A CA 1
ATOM 771 C C . ARG A 1 93 ? 13.552 7.809 -9.563 1.00 90.25 93 ARG A C 1
ATOM 773 O O . ARG A 1 93 ? 13.880 8.154 -8.441 1.00 90.25 93 ARG A O 1
ATOM 780 N N . LEU A 1 94 ? 12.550 6.958 -9.780 1.00 91.81 94 LEU A N 1
ATOM 781 C CA . LEU A 1 94 ? 11.743 6.403 -8.693 1.00 91.81 94 LEU A CA 1
ATOM 782 C C . LEU A 1 94 ? 12.546 5.476 -7.759 1.00 91.81 94 LEU A C 1
ATOM 784 O O . LEU A 1 94 ? 12.268 5.460 -6.563 1.00 91.81 94 LEU A O 1
ATOM 788 N N . GLU A 1 95 ? 13.547 4.743 -8.266 1.00 92.25 95 GLU A N 1
ATOM 789 C CA . GLU A 1 95 ? 14.498 4.002 -7.414 1.00 92.25 95 GLU A CA 1
ATOM 790 C C . GLU A 1 95 ? 15.286 4.953 -6.506 1.00 92.25 95 GLU A C 1
ATOM 792 O O . GLU A 1 95 ? 15.409 4.713 -5.307 1.00 92.25 95 GLU A O 1
ATOM 797 N N . GLU A 1 96 ? 15.806 6.046 -7.067 1.00 93.44 96 GLU A N 1
ATOM 798 C CA . GLU A 1 96 ? 16.573 7.054 -6.324 1.00 93.44 96 GLU A CA 1
ATOM 799 C C . GLU A 1 96 ? 15.691 7.811 -5.314 1.00 93.44 96 GLU A C 1
ATOM 801 O O . GLU A 1 96 ? 16.121 8.110 -4.199 1.00 93.44 96 GLU A O 1
ATOM 806 N N . GLU A 1 97 ? 14.433 8.068 -5.675 1.00 94.31 97 GLU A N 1
ATOM 807 C CA . GLU A 1 97 ? 13.425 8.746 -4.854 1.00 94.31 97 GLU A CA 1
ATOM 808 C C . GLU A 1 97 ? 12.778 7.827 -3.804 1.00 94.31 97 GLU A C 1
ATOM 810 O O . GLU A 1 97 ? 12.027 8.310 -2.956 1.00 94.31 97 GLU A O 1
ATOM 815 N N . MET A 1 98 ? 13.060 6.518 -3.806 1.00 95.12 98 MET A N 1
ATOM 816 C CA . MET A 1 98 ? 12.380 5.543 -2.945 1.00 95.12 98 MET A CA 1
ATOM 817 C C . MET A 1 98 ? 12.372 5.920 -1.449 1.00 95.12 98 MET A C 1
ATOM 819 O O . MET A 1 98 ? 11.299 5.852 -0.844 1.00 95.12 98 MET A O 1
ATOM 823 N N . PRO A 1 99 ? 13.478 6.394 -0.830 1.00 96.38 99 PRO A N 1
ATOM 824 C CA . PRO A 1 99 ? 13.449 6.849 0.563 1.00 96.38 99 PRO A CA 1
ATOM 825 C C . PRO A 1 99 ? 12.495 8.028 0.796 1.00 96.38 99 PRO A C 1
ATOM 827 O O . PRO A 1 99 ? 11.862 8.124 1.846 1.00 96.38 99 PRO A O 1
ATOM 830 N N . GLN A 1 100 ? 12.370 8.928 -0.182 1.00 96.31 100 GLN A N 1
ATOM 831 C CA . GLN A 1 100 ? 11.441 10.051 -0.101 1.00 96.31 100 GLN A CA 1
ATOM 832 C C . GLN A 1 100 ? 9.992 9.588 -0.281 1.00 96.31 100 GLN A C 1
ATOM 834 O O . GLN A 1 100 ? 9.120 10.065 0.437 1.00 96.31 100 GLN A O 1
ATOM 839 N N . LEU A 1 101 ? 9.734 8.621 -1.166 1.00 96.50 101 LEU A N 1
ATOM 840 C CA . LEU A 1 101 ? 8.407 8.018 -1.329 1.00 96.50 101 LEU A CA 1
ATOM 841 C C . LEU A 1 101 ? 7.936 7.302 -0.053 1.00 96.50 101 LEU A C 1
ATOM 843 O O . LEU A 1 101 ? 6.757 7.392 0.298 1.00 96.50 101 LEU A O 1
ATOM 847 N N . ILE A 1 102 ? 8.851 6.643 0.669 1.00 97.75 102 ILE A N 1
ATOM 848 C CA . ILE A 1 102 ? 8.569 6.073 1.995 1.00 97.75 102 ILE A CA 1
ATOM 849 C C . ILE A 1 102 ? 8.166 7.181 2.970 1.00 97.75 102 ILE A C 1
ATOM 851 O O . ILE A 1 102 ? 7.075 7.110 3.525 1.00 97.75 102 ILE A O 1
ATOM 855 N N . LYS A 1 103 ? 8.965 8.248 3.100 1.00 97.44 103 LYS A N 1
ATOM 856 C CA . LYS A 1 103 ? 8.638 9.388 3.977 1.00 97.44 103 LYS A CA 1
ATOM 857 C C . LYS A 1 103 ? 7.302 10.043 3.639 1.00 97.44 103 LYS A C 1
ATOM 859 O O . LYS A 1 103 ? 6.533 10.382 4.529 1.00 97.44 103 LYS A O 1
ATOM 864 N N . THR A 1 104 ? 7.000 10.206 2.354 1.00 96.88 104 THR A N 1
ATOM 865 C CA . THR A 1 104 ? 5.711 10.746 1.910 1.00 96.88 104 THR A CA 1
ATOM 866 C C . THR A 1 104 ? 4.554 9.811 2.270 1.00 96.88 104 THR A C 1
ATOM 868 O O . THR A 1 104 ? 3.482 10.277 2.649 1.00 96.88 104 THR A O 1
ATOM 871 N N . THR A 1 105 ? 4.767 8.495 2.208 1.00 97.69 105 THR A N 1
ATOM 872 C CA . THR A 1 105 ? 3.781 7.502 2.662 1.00 97.69 105 THR A CA 1
ATOM 873 C C . THR A 1 105 ? 3.591 7.563 4.179 1.00 97.69 105 THR A C 1
ATOM 875 O O . THR A 1 105 ? 2.457 7.527 4.646 1.00 97.69 105 THR A O 1
ATOM 878 N N . GLU A 1 106 ? 4.668 7.706 4.955 1.00 97.62 106 GLU A N 1
ATOM 879 C CA . GLU A 1 106 ? 4.597 7.889 6.410 1.00 97.62 106 GLU A CA 1
ATOM 880 C C . GLU A 1 106 ? 3.822 9.150 6.784 1.00 97.62 106 GLU A C 1
ATOM 882 O O . GLU A 1 106 ? 2.908 9.076 7.596 1.00 97.62 106 GLU A O 1
ATOM 887 N N . GLN A 1 107 ? 4.128 10.278 6.140 1.00 96.62 107 GLN A N 1
ATOM 888 C CA . GLN A 1 107 ? 3.421 11.540 6.341 1.00 96.62 107 GLN A CA 1
ATOM 889 C C . GLN A 1 107 ? 1.922 11.396 6.053 1.00 96.62 107 GLN A C 1
ATOM 891 O O . GLN A 1 107 ? 1.095 11.843 6.842 1.00 96.62 107 GLN A O 1
ATOM 896 N N . LEU A 1 108 ? 1.561 10.734 4.949 1.00 97.00 108 LEU A N 1
ATOM 897 C CA . LEU A 1 108 ? 0.165 10.471 4.604 1.00 97.00 108 LEU A CA 1
ATOM 898 C C . LEU A 1 108 ? -0.542 9.648 5.693 1.00 97.00 108 LEU A C 1
ATOM 900 O O . LEU A 1 108 ? -1.659 9.974 6.091 1.00 97.00 108 LEU A O 1
ATOM 904 N N . LEU A 1 109 ? 0.105 8.589 6.182 1.00 97.38 109 LEU A N 1
ATOM 905 C CA . LEU A 1 109 ? -0.438 7.730 7.235 1.00 97.38 109 LEU A CA 1
ATOM 906 C C . LEU A 1 109 ? -0.544 8.465 8.579 1.00 97.38 109 LEU A C 1
ATOM 908 O O . LEU A 1 109 ? -1.533 8.302 9.290 1.00 97.38 109 LEU A O 1
ATOM 912 N N . GLU A 1 110 ? 0.439 9.298 8.913 1.00 96.88 110 GLU A N 1
ATOM 913 C CA . GLU A 1 110 ? 0.443 10.131 10.115 1.00 96.88 110 GLU A CA 1
ATOM 914 C C . GLU A 1 110 ? -0.707 11.144 10.084 1.00 96.88 110 GLU A C 1
ATOM 916 O O . GLU A 1 110 ? -1.504 11.199 11.021 1.00 96.88 110 GLU A O 1
ATOM 921 N N . TRP A 1 111 ? -0.873 11.871 8.975 1.00 96.31 111 TRP A N 1
ATOM 922 C CA . TRP A 1 111 ? -1.983 12.809 8.781 1.00 96.31 111 TRP A CA 1
ATOM 923 C C . TRP A 1 111 ? -3.349 12.151 8.958 1.00 96.31 111 TRP A C 1
ATOM 925 O O . TRP A 1 111 ? -4.238 12.733 9.582 1.00 96.31 111 TRP A O 1
ATOM 935 N N . ILE A 1 112 ? -3.498 10.924 8.457 1.00 95.56 112 ILE A N 1
ATOM 936 C CA . ILE A 1 112 ? -4.720 10.135 8.608 1.00 95.56 112 ILE A CA 1
ATOM 937 C C . ILE A 1 112 ? -4.950 9.737 10.065 1.00 95.56 112 ILE A C 1
ATOM 939 O O . ILE A 1 112 ? -6.035 9.959 10.595 1.00 95.56 112 ILE A O 1
ATOM 943 N N . CYS A 1 113 ? -3.947 9.163 10.730 1.00 93.19 113 CYS A N 1
ATOM 944 C CA . CYS A 1 113 ? -4.097 8.682 12.102 1.00 93.19 113 CYS A CA 1
ATOM 945 C C . CYS A 1 113 ? -4.307 9.813 13.118 1.00 93.19 113 CYS A C 1
ATOM 947 O O . CYS A 1 113 ? -4.938 9.596 14.153 1.00 93.19 113 CYS A O 1
ATOM 949 N N . GLU A 1 114 ? -3.768 11.000 12.856 1.00 91.75 114 GLU A N 1
ATOM 950 C CA . GLU A 1 114 ? -3.828 12.142 13.775 1.00 91.75 114 GLU A CA 1
ATOM 951 C C . GLU A 1 114 ? -4.932 13.141 13.449 1.00 91.75 114 GLU A C 1
ATOM 953 O O . GLU A 1 114 ? -5.206 14.021 14.260 1.00 91.75 114 GLU A O 1
ATOM 958 N N . HIS A 1 115 ? -5.595 12.986 12.300 1.00 86.69 115 HIS A N 1
ATOM 959 C CA . HIS A 1 115 ? -6.534 13.973 11.759 1.00 86.69 115 HIS A CA 1
ATOM 960 C C . HIS A 1 115 ? -5.906 15.373 11.668 1.00 86.69 115 HIS A C 1
ATOM 962 O O . HIS A 1 115 ? -6.569 16.379 11.916 1.00 86.69 115 HIS A O 1
ATOM 968 N N . HIS A 1 116 ? -4.607 15.436 11.358 1.00 81.81 116 HIS A N 1
ATOM 969 C CA . HIS A 1 116 ? -3.859 16.693 11.326 1.00 81.81 116 HIS A CA 1
ATOM 970 C C . HIS A 1 116 ? -4.299 17.605 10.190 1.00 81.81 116 HIS A C 1
ATOM 972 O O . HIS A 1 116 ? -4.397 18.814 10.380 1.00 81.81 116 HIS A O 1
ATOM 978 N N . GLU A 1 117 ? -4.557 17.013 9.026 1.00 90.75 117 GLU A N 1
ATOM 979 C CA . GLU A 1 117 ? -4.867 17.753 7.812 1.00 90.75 117 GLU A CA 1
ATOM 980 C C . GLU A 1 117 ? -6.321 17.538 7.371 1.00 90.75 117 GLU A C 1
ATOM 982 O O . GLU A 1 117 ? -6.913 16.477 7.642 1.00 90.75 117 GLU A O 1
ATOM 987 N N . PRO A 1 118 ? -6.896 18.523 6.654 1.00 92.81 118 PRO A N 1
ATOM 988 C CA . PRO A 1 118 ? -8.154 18.360 5.945 1.00 92.81 118 PRO A CA 1
ATOM 989 C C . PRO A 1 118 ? -8.127 17.149 5.012 1.00 92.81 118 PRO A C 1
ATOM 991 O O . PRO A 1 118 ? -7.104 16.800 4.412 1.00 92.81 118 PRO A O 1
ATOM 994 N N . ILE A 1 119 ? -9.282 16.508 4.854 1.00 93.81 119 ILE A N 1
ATOM 995 C CA . ILE A 1 119 ? -9.389 15.284 4.059 1.00 93.81 119 ILE A CA 1
ATOM 996 C C . ILE A 1 119 ? -9.028 15.514 2.586 1.00 93.81 119 ILE A C 1
ATOM 998 O O . ILE A 1 119 ? -8.515 14.620 1.912 1.00 93.81 119 ILE A O 1
ATOM 1002 N N . GLU A 1 120 ? -9.262 16.720 2.080 1.00 95.31 120 GLU A N 1
ATOM 1003 C CA . GLU A 1 120 ? -8.936 17.139 0.724 1.00 95.31 120 GLU A CA 1
ATOM 1004 C C . GLU A 1 120 ? -7.428 17.117 0.471 1.00 95.31 120 GLU A C 1
ATOM 1006 O O . GLU A 1 120 ? -7.002 16.643 -0.584 1.00 95.31 120 GLU A O 1
ATOM 1011 N N . ASP A 1 121 ? -6.626 17.548 1.445 1.00 95.94 121 ASP A N 1
ATOM 1012 C CA . ASP A 1 121 ? -5.166 17.576 1.346 1.00 95.94 121 ASP A CA 1
ATOM 1013 C C . ASP A 1 121 ? -4.581 16.164 1.446 1.00 95.94 121 ASP A C 1
ATOM 1015 O O . ASP A 1 121 ? -3.716 15.781 0.654 1.00 95.94 121 ASP A O 1
ATOM 1019 N N . ILE A 1 122 ? -5.138 15.334 2.334 1.00 96.19 122 ILE A N 1
ATOM 1020 C CA . ILE A 1 122 ? -4.825 13.900 2.418 1.00 96.19 122 ILE A CA 1
ATOM 1021 C C . ILE A 1 122 ? -5.120 13.217 1.074 1.00 96.19 122 ILE A C 1
ATOM 1023 O O . ILE A 1 122 ? -4.292 12.473 0.539 1.00 96.19 122 ILE A O 1
ATOM 1027 N N . ARG A 1 123 ? -6.289 13.491 0.485 1.00 96.19 123 ARG A N 1
ATOM 1028 C CA . ARG A 1 123 ? -6.695 12.929 -0.808 1.00 96.19 123 ARG A CA 1
ATOM 1029 C C . ARG A 1 123 ? -5.819 13.444 -1.947 1.00 96.19 123 ARG A C 1
ATOM 1031 O O . ARG A 1 123 ? -5.472 12.666 -2.832 1.00 96.19 123 ARG A O 1
ATOM 1038 N N . ALA A 1 124 ? -5.438 14.719 -1.935 1.00 94.88 124 ALA A N 1
ATOM 1039 C CA . ALA A 1 124 ? -4.535 15.296 -2.926 1.00 94.88 124 ALA A CA 1
ATOM 1040 C C . ALA A 1 124 ? -3.150 14.639 -2.865 1.00 94.88 124 ALA A C 1
ATOM 1042 O O . ALA A 1 124 ? -2.612 14.247 -3.905 1.00 94.88 124 ALA A O 1
ATOM 1043 N N . LEU A 1 125 ? -2.611 14.439 -1.659 1.00 95.31 125 LEU A N 1
ATOM 1044 C CA . LEU A 1 125 ? -1.338 13.754 -1.468 1.00 95.31 125 LEU A CA 1
ATOM 1045 C C . LEU A 1 125 ? -1.418 12.298 -1.937 1.00 95.31 125 LEU A C 1
ATOM 1047 O O . LEU A 1 125 ? -0.555 11.852 -2.695 1.00 95.31 125 LEU A O 1
ATOM 1051 N N . PHE A 1 126 ? -2.483 11.577 -1.577 1.00 96.25 126 PHE A N 1
ATOM 1052 C CA . PHE A 1 126 ? -2.686 10.207 -2.044 1.00 96.25 126 PHE A CA 1
ATOM 1053 C C . PHE A 1 126 ? -2.822 10.129 -3.571 1.00 96.25 126 PHE A C 1
ATOM 1055 O O . PHE A 1 126 ? -2.175 9.292 -4.198 1.00 96.25 126 PHE A O 1
ATOM 1062 N N . ASN A 1 127 ? -3.579 11.038 -4.192 1.00 94.25 127 ASN A N 1
ATOM 1063 C CA . ASN A 1 127 ? -3.712 11.119 -5.649 1.00 94.25 127 ASN A CA 1
ATOM 1064 C C . ASN A 1 127 ? -2.377 11.420 -6.341 1.00 94.25 127 ASN A C 1
ATOM 1066 O O . ASN A 1 127 ? -2.125 10.894 -7.422 1.00 94.25 127 ASN A O 1
ATOM 1070 N N . SER A 1 128 ? -1.499 12.218 -5.723 1.00 92.06 128 SER A N 1
ATOM 1071 C CA . SER A 1 128 ? -0.158 12.474 -6.269 1.00 92.06 128 SER A CA 1
ATOM 1072 C C . SER A 1 128 ? 0.710 11.208 -6.337 1.00 92.06 128 SER A C 1
ATOM 1074 O O . SER A 1 128 ? 1.583 11.101 -7.199 1.00 92.06 128 SER A O 1
ATOM 1076 N N . LEU A 1 129 ? 0.444 10.226 -5.465 1.00 92.88 129 LEU A N 1
ATOM 1077 C CA . LEU A 1 129 ? 1.093 8.917 -5.478 1.00 92.88 129 LEU A CA 1
ATOM 1078 C C . LEU A 1 129 ? 0.383 7.940 -6.425 1.00 92.88 129 LEU A C 1
ATOM 1080 O O . LEU A 1 129 ? 1.054 7.166 -7.110 1.00 92.88 129 LEU A O 1
ATOM 1084 N N . SER A 1 130 ? -0.951 7.938 -6.447 1.00 91.88 130 SER A N 1
ATOM 1085 C CA . SER A 1 130 ? -1.752 6.903 -7.112 1.00 91.88 130 SER A CA 1
ATOM 1086 C C . SER A 1 130 ? -2.104 7.180 -8.566 1.00 91.88 130 SER A C 1
ATOM 1088 O O . SER A 1 130 ? -2.374 6.248 -9.322 1.00 91.88 130 SER A O 1
ATOM 1090 N N . MET A 1 131 ? -2.047 8.437 -8.998 1.00 87.19 131 MET A N 1
ATOM 1091 C CA . MET A 1 131 ? -2.331 8.822 -10.374 1.00 87.19 131 MET A CA 1
ATOM 1092 C C . MET A 1 131 ? -1.056 9.197 -11.121 1.00 87.19 131 MET A C 1
ATOM 1094 O O . MET A 1 131 ? -0.137 9.806 -10.576 1.00 87.19 131 MET A O 1
ATOM 1098 N N . ASP A 1 132 ? -1.009 8.868 -12.412 1.00 79.56 132 ASP A N 1
ATOM 1099 C CA . ASP A 1 132 ? 0.069 9.329 -13.275 1.00 79.56 132 ASP A CA 1
ATOM 1100 C C . ASP A 1 132 ? -0.236 10.744 -13.773 1.00 79.56 132 ASP A C 1
ATOM 1102 O O . ASP A 1 132 ? -0.919 10.945 -14.775 1.00 79.56 132 ASP A O 1
ATOM 1106 N N . THR A 1 133 ? 0.286 11.735 -13.060 1.00 71.50 133 THR A N 1
ATOM 1107 C CA . THR A 1 133 ? 0.234 13.146 -13.467 1.00 71.50 133 THR A CA 1
ATOM 1108 C C . THR A 1 133 ? 1.343 13.518 -14.455 1.00 71.50 133 THR A C 1
ATOM 1110 O O . THR A 1 133 ? 1.337 14.617 -15.004 1.00 71.50 133 THR A O 1
ATOM 1113 N N . SER A 1 134 ? 2.291 12.608 -14.693 1.00 68.88 134 SER A N 1
ATOM 1114 C CA . SER A 1 134 ? 3.497 12.843 -15.488 1.00 68.88 134 SER A CA 1
ATOM 1115 C C . SER A 1 134 ? 3.395 12.358 -16.937 1.00 68.88 134 SER A C 1
ATOM 1117 O O . SER A 1 134 ? 4.178 12.788 -17.781 1.00 68.88 134 SER A O 1
ATOM 1119 N N . GLY A 1 135 ? 2.436 11.474 -17.232 1.00 66.88 135 GLY A N 1
ATOM 1120 C CA . GLY A 1 135 ? 2.233 10.876 -18.554 1.00 66.88 135 GLY A CA 1
ATOM 1121 C C . GLY A 1 135 ? 3.213 9.746 -18.896 1.00 66.88 135 GLY A C 1
ATOM 1122 O O . GLY A 1 135 ? 3.217 9.276 -20.033 1.00 66.88 135 GLY A O 1
ATOM 1123 N N . TYR A 1 136 ? 4.044 9.300 -17.943 1.00 69.44 136 TYR A N 1
ATOM 1124 C CA . TYR A 1 136 ? 5.027 8.219 -18.132 1.00 69.44 136 TYR A CA 1
ATOM 1125 C C . TYR A 1 136 ? 4.440 6.802 -17.975 1.00 69.44 136 TYR A C 1
ATOM 1127 O O . TYR A 1 136 ? 5.157 5.810 -18.122 1.00 69.44 136 TYR A O 1
ATOM 1135 N N . GLY A 1 137 ? 3.152 6.681 -17.660 1.00 70.38 137 GLY A N 1
ATOM 1136 C CA . GLY A 1 137 ? 2.413 5.428 -17.526 1.00 70.38 137 GLY A CA 1
ATOM 1137 C C . GLY A 1 137 ? 2.681 4.651 -16.233 1.00 70.38 137 GLY A C 1
ATOM 1138 O O . GLY A 1 137 ? 2.269 3.495 -16.135 1.00 70.38 137 GLY A O 1
ATOM 1139 N N . ILE A 1 138 ? 3.386 5.238 -15.256 1.00 80.50 138 ILE A N 1
ATOM 1140 C CA . ILE A 1 138 ? 3.680 4.611 -13.955 1.00 80.50 138 ILE A CA 1
ATOM 1141 C C . ILE A 1 138 ? 3.537 5.648 -12.824 1.00 80.50 138 ILE A C 1
ATOM 1143 O O . ILE A 1 138 ? 4.457 6.447 -12.603 1.00 80.50 138 ILE A O 1
ATOM 1147 N N . PRO A 1 139 ? 2.420 5.622 -12.074 1.00 89.75 139 PRO A N 1
ATOM 1148 C CA . PRO A 1 139 ? 2.285 6.341 -10.810 1.00 89.75 139 PRO A CA 1
ATOM 1149 C C . PRO A 1 139 ? 3.355 5.918 -9.795 1.00 89.75 139 PRO A C 1
ATOM 1151 O O . PRO A 1 139 ? 3.738 4.745 -9.728 1.00 89.75 139 PRO A O 1
ATOM 1154 N N . ALA A 1 140 ? 3.817 6.855 -8.962 1.00 92.62 140 ALA A N 1
ATOM 1155 C CA . ALA A 1 140 ? 4.866 6.585 -7.975 1.00 92.62 140 ALA A CA 1
ATOM 1156 C C . ALA A 1 140 ? 4.446 5.513 -6.952 1.00 92.62 140 ALA A C 1
ATOM 1158 O O . ALA A 1 140 ? 5.257 4.686 -6.545 1.00 92.62 140 ALA A O 1
ATOM 1159 N N . GLY A 1 141 ? 3.166 5.472 -6.585 1.00 93.88 141 GLY A N 1
ATOM 1160 C CA . GLY A 1 141 ? 2.614 4.475 -5.678 1.00 93.88 141 GLY A CA 1
ATOM 1161 C C . GLY A 1 141 ? 2.505 3.074 -6.295 1.00 93.88 141 GLY A C 1
ATOM 1162 O O . GLY A 1 141 ? 2.692 2.101 -5.569 1.00 93.88 141 GLY A O 1
ATOM 1163 N N . HIS A 1 142 ? 2.264 2.938 -7.610 1.00 92.62 142 HIS A N 1
ATOM 1164 C CA . HIS A 1 142 ? 2.300 1.628 -8.290 1.00 92.62 142 HIS A CA 1
ATOM 1165 C C . HIS A 1 142 ? 3.718 1.059 -8.242 1.00 92.62 142 HIS A C 1
ATOM 1167 O O . HIS A 1 142 ? 3.925 -0.114 -7.931 1.00 92.62 142 HIS A O 1
ATOM 1173 N N . PHE A 1 143 ? 4.704 1.921 -8.503 1.00 93.44 143 PHE A N 1
ATOM 1174 C CA . PHE A 1 143 ? 6.108 1.568 -8.363 1.00 93.44 143 PHE A CA 1
ATOM 1175 C C . PHE A 1 143 ? 6.447 1.176 -6.922 1.00 93.44 143 PHE A C 1
ATOM 1177 O O . PHE A 1 143 ? 6.969 0.085 -6.701 1.00 93.44 143 PHE A O 1
ATOM 1184 N N . LEU A 1 144 ? 6.124 2.033 -5.948 1.00 96.50 144 LEU A N 1
ATOM 1185 C CA . LEU A 1 144 ? 6.483 1.823 -4.548 1.00 96.50 144 LEU A CA 1
ATOM 1186 C C . LEU A 1 144 ? 5.871 0.530 -4.004 1.00 96.50 144 LEU A C 1
ATOM 1188 O O . LEU A 1 144 ? 6.599 -0.324 -3.507 1.00 96.50 144 LEU A O 1
ATOM 1192 N N . SER A 1 145 ? 4.556 0.351 -4.148 1.00 97.31 145 SER A N 1
ATOM 1193 C CA . SER A 1 145 ? 3.860 -0.856 -3.684 1.00 97.31 145 SER A CA 1
ATOM 1194 C C . SER A 1 145 ? 4.420 -2.125 -4.335 1.00 97.31 145 SER A C 1
ATOM 1196 O O . SER A 1 145 ? 4.698 -3.106 -3.643 1.00 97.31 145 SER A O 1
ATOM 1198 N N . GLY A 1 146 ? 4.673 -2.096 -5.648 1.00 95.94 146 GLY A N 1
ATOM 1199 C CA . GLY A 1 146 ? 5.272 -3.213 -6.375 1.00 95.94 146 GLY A CA 1
ATOM 1200 C C . GLY A 1 146 ? 6.691 -3.535 -5.908 1.00 95.94 146 GLY A C 1
ATOM 1201 O O . GLY A 1 146 ? 7.056 -4.703 -5.764 1.00 95.94 146 GLY A O 1
ATOM 1202 N N . ARG A 1 147 ? 7.497 -2.510 -5.618 1.00 96.00 147 ARG A N 1
ATOM 1203 C CA . ARG A 1 147 ? 8.849 -2.677 -5.074 1.00 96.00 147 ARG A CA 1
ATOM 1204 C C . ARG A 1 147 ? 8.849 -3.206 -3.647 1.00 96.00 147 ARG A C 1
ATOM 1206 O O . ARG A 1 147 ? 9.681 -4.054 -3.344 1.00 96.00 147 ARG A O 1
ATOM 1213 N N . MET A 1 148 ? 7.911 -2.784 -2.802 1.00 98.12 148 MET A N 1
ATOM 1214 C CA . MET A 1 148 ? 7.751 -3.331 -1.450 1.00 98.12 148 MET A CA 1
ATOM 1215 C C . MET A 1 148 ? 7.425 -4.827 -1.496 1.00 98.12 148 MET A C 1
ATOM 1217 O O . MET A 1 148 ? 8.063 -5.610 -0.794 1.00 98.12 148 MET A O 1
ATOM 1221 N N . VAL A 1 149 ? 6.513 -5.247 -2.383 1.00 97.94 149 VAL A N 1
ATOM 1222 C CA . VAL A 1 149 ? 6.239 -6.674 -2.626 1.00 97.94 149 VAL A CA 1
ATOM 1223 C C . VAL A 1 149 ? 7.469 -7.401 -3.157 1.00 97.94 149 VAL A C 1
ATOM 1225 O O . VAL A 1 149 ? 7.782 -8.487 -2.679 1.00 97.94 149 VAL A O 1
ATOM 1228 N N . GLY A 1 150 ? 8.220 -6.790 -4.072 1.00 96.25 150 GLY A N 1
ATOM 1229 C CA . GLY A 1 150 ? 9.469 -7.365 -4.560 1.00 96.25 150 GLY A CA 1
ATOM 1230 C C . GLY A 1 150 ? 10.534 -7.545 -3.482 1.00 96.25 150 GLY A C 1
ATOM 1231 O O . GLY A 1 150 ? 11.241 -8.548 -3.490 1.00 96.25 150 GLY A O 1
ATOM 1232 N N . ILE A 1 151 ? 10.648 -6.616 -2.536 1.00 97.06 151 ILE A N 1
ATOM 1233 C CA . ILE A 1 151 ? 11.548 -6.758 -1.385 1.00 97.06 151 ILE A CA 1
ATOM 1234 C C . ILE A 1 151 ? 11.103 -7.938 -0.511 1.00 97.06 151 ILE A C 1
ATOM 1236 O O . ILE A 1 151 ? 11.947 -8.734 -0.110 1.00 97.06 151 ILE A O 1
ATOM 1240 N N . MET A 1 152 ? 9.796 -8.108 -0.287 1.00 98.06 152 MET A N 1
ATOM 1241 C CA . MET A 1 152 ? 9.260 -9.268 0.434 1.00 98.06 152 MET A CA 1
ATOM 1242 C C . MET A 1 152 ? 9.546 -10.589 -0.301 1.00 98.06 152 MET A C 1
ATOM 1244 O O . MET A 1 152 ? 10.153 -11.483 0.283 1.00 98.06 152 MET A O 1
ATOM 1248 N N . ASP A 1 153 ? 9.198 -10.705 -1.585 1.00 96.56 153 ASP A N 1
ATOM 1249 C CA . ASP A 1 153 ? 9.306 -11.955 -2.368 1.00 96.56 153 ASP A CA 1
ATOM 1250 C C . ASP A 1 153 ? 10.764 -12.378 -2.634 1.00 96.56 153 ASP A C 1
ATOM 1252 O O . ASP A 1 153 ? 11.029 -13.557 -2.846 1.00 96.56 153 ASP A O 1
ATOM 1256 N N . ASN A 1 154 ? 11.724 -11.442 -2.593 1.00 95.44 154 ASN A N 1
ATOM 1257 C CA . ASN A 1 154 ? 13.162 -11.735 -2.722 1.00 95.44 154 ASN A CA 1
ATOM 1258 C C . ASN A 1 154 ? 13.886 -11.887 -1.370 1.00 95.44 154 ASN A C 1
ATOM 1260 O O . ASN A 1 154 ? 15.118 -11.905 -1.331 1.00 95.44 154 ASN A O 1
ATOM 1264 N N . SER A 1 155 ? 13.144 -11.960 -0.265 1.00 94.94 155 SER A N 1
ATOM 1265 C CA . SER A 1 155 ? 13.683 -12.120 1.089 1.00 94.94 155 SER A CA 1
ATOM 1266 C C . SER A 1 155 ? 13.338 -13.500 1.669 1.00 94.94 155 SER A C 1
ATOM 1268 O O . SER A 1 155 ? 13.111 -14.457 0.935 1.00 94.94 155 SER A O 1
ATOM 1270 N N . ASN A 1 156 ? 13.331 -13.631 2.996 1.00 91.19 156 ASN A N 1
ATOM 1271 C CA . ASN A 1 156 ? 12.938 -14.851 3.701 1.00 91.19 156 ASN A CA 1
ATOM 1272 C C . ASN A 1 156 ? 11.426 -14.946 3.988 1.00 91.19 156 ASN A C 1
ATOM 1274 O O . ASN A 1 156 ? 11.016 -15.871 4.688 1.00 91.19 156 ASN A O 1
ATOM 1278 N N . VAL A 1 157 ? 10.611 -14.012 3.490 1.00 95.50 157 VAL A N 1
ATOM 1279 C CA . VAL A 1 157 ? 9.144 -14.094 3.569 1.00 95.50 157 VAL A CA 1
ATOM 1280 C C . VAL A 1 157 ? 8.638 -15.100 2.537 1.00 95.50 157 VAL A C 1
ATOM 1282 O O . VAL A 1 157 ? 9.008 -15.033 1.365 1.00 95.50 157 VAL A O 1
ATOM 1285 N N . SER A 1 158 ? 7.781 -16.032 2.954 1.00 95.81 158 SER A N 1
ATOM 1286 C CA . SER A 1 158 ? 7.189 -16.995 2.022 1.00 95.81 158 SER A CA 1
ATOM 1287 C C . SER A 1 158 ? 6.188 -16.325 1.079 1.00 95.81 158 SER A C 1
ATOM 1289 O O . SER A 1 158 ? 5.506 -15.359 1.430 1.00 95.81 158 SER A O 1
ATOM 1291 N N . ARG A 1 159 ? 6.044 -16.861 -0.135 1.00 94.50 159 ARG A N 1
ATOM 1292 C CA . ARG A 1 159 ? 5.073 -16.338 -1.104 1.00 94.50 159 ARG A CA 1
ATOM 1293 C C . ARG A 1 159 ? 3.641 -16.435 -0.580 1.00 94.50 159 ARG A C 1
ATOM 1295 O O . ARG A 1 159 ? 2.824 -15.561 -0.857 1.00 94.50 159 ARG A O 1
ATOM 1302 N N . GLU A 1 160 ? 3.340 -17.474 0.188 1.00 95.62 160 GLU A N 1
ATOM 1303 C CA . GLU A 1 160 ? 2.050 -17.676 0.837 1.00 95.62 160 GLU A CA 1
ATOM 1304 C C . GLU A 1 160 ? 1.729 -16.533 1.810 1.00 95.62 160 GLU A C 1
ATOM 1306 O O . GLU A 1 160 ? 0.623 -15.998 1.761 1.00 95.62 160 GLU A O 1
ATOM 1311 N N . GLU A 1 161 ? 2.695 -16.096 2.627 1.00 96.81 161 GLU A N 1
ATOM 1312 C CA . GLU A 1 161 ? 2.526 -14.940 3.523 1.00 96.81 161 GLU A CA 1
ATOM 1313 C C . GLU A 1 161 ? 2.232 -13.647 2.750 1.00 96.81 161 GLU A C 1
ATOM 1315 O O . GLU A 1 161 ? 1.396 -12.850 3.177 1.00 96.81 161 GLU A O 1
ATOM 1320 N N . ILE A 1 162 ? 2.878 -13.451 1.597 1.00 97.50 162 ILE A N 1
ATOM 1321 C CA . ILE A 1 162 ? 2.665 -12.279 0.735 1.00 97.50 162 ILE A CA 1
ATOM 1322 C C . ILE A 1 162 ? 1.271 -12.318 0.096 1.00 97.50 162 ILE A C 1
ATOM 1324 O O . ILE A 1 162 ? 0.567 -11.310 0.075 1.00 97.50 162 ILE A O 1
ATOM 1328 N N . ILE A 1 163 ? 0.837 -13.478 -0.404 1.00 94.50 163 ILE A N 1
ATOM 1329 C CA . ILE A 1 163 ? -0.492 -13.642 -1.010 1.00 94.50 163 ILE A CA 1
ATOM 1330 C C . ILE A 1 163 ? -1.598 -13.465 0.038 1.00 94.50 163 ILE A C 1
ATOM 1332 O O . ILE A 1 163 ? -2.630 -12.866 -0.264 1.00 94.50 163 ILE A O 1
ATOM 1336 N N . GLU A 1 164 ? -1.395 -13.917 1.279 1.00 96.94 164 GLU A N 1
ATOM 1337 C CA . GLU A 1 164 ? -2.371 -13.765 2.368 1.00 96.94 164 GLU A CA 1
ATOM 1338 C C . GLU A 1 164 ? -2.674 -12.299 2.725 1.00 96.94 164 GLU A C 1
ATOM 1340 O O . GLU A 1 164 ? -3.708 -12.022 3.340 1.00 96.94 164 GLU A O 1
ATOM 1345 N N . LEU A 1 165 ? -1.876 -11.333 2.255 1.00 97.81 165 LEU A N 1
ATOM 1346 C CA . LEU A 1 165 ? -2.185 -9.905 2.371 1.00 97.81 165 LEU A CA 1
ATOM 1347 C C . LEU A 1 165 ? -3.529 -9.526 1.720 1.00 97.81 165 LEU A C 1
ATOM 1349 O O . LEU A 1 165 ? -4.174 -8.587 2.177 1.00 97.81 165 LEU A O 1
ATOM 1353 N N . VAL A 1 166 ? -4.034 -10.275 0.728 1.00 96.25 166 VAL A N 1
ATOM 1354 C CA . VAL A 1 166 ? -5.385 -10.021 0.171 1.00 96.25 166 VAL A CA 1
ATOM 1355 C C . VAL A 1 166 ? -6.513 -10.330 1.163 1.00 96.25 166 VAL A C 1
ATOM 1357 O O . VAL A 1 166 ? -7.629 -9.830 1.013 1.00 96.25 166 VAL A O 1
ATOM 1360 N N . LYS A 1 167 ? -6.241 -11.153 2.182 1.00 95.81 167 LYS A N 1
ATOM 1361 C CA . LYS A 1 167 ? -7.168 -11.455 3.284 1.00 95.81 167 LYS A CA 1
ATOM 1362 C C . LYS A 1 167 ? -6.839 -10.651 4.539 1.00 95.81 167 LYS A C 1
ATOM 1364 O O . LYS A 1 167 ? -7.757 -10.270 5.268 1.00 95.81 167 LYS A O 1
ATOM 1369 N N . HIS A 1 168 ? -5.559 -10.351 4.753 1.00 97.00 168 HIS A N 1
ATOM 1370 C CA . HIS A 1 168 ? -5.023 -9.634 5.908 1.00 97.00 168 HIS A CA 1
ATOM 1371 C C . HIS A 1 168 ? -4.259 -8.362 5.487 1.00 97.00 168 HIS A C 1
ATOM 1373 O O . HIS A 1 168 ? -3.059 -8.249 5.741 1.00 97.00 168 HIS A O 1
ATOM 1379 N N . PRO A 1 169 ? -4.937 -7.379 4.863 1.00 97.75 169 PRO A N 1
ATOM 1380 C CA . PRO A 1 169 ? -4.281 -6.237 4.218 1.00 97.75 169 PRO A CA 1
ATOM 1381 C C . PRO A 1 169 ? -3.501 -5.354 5.191 1.00 97.75 169 PRO A C 1
ATOM 1383 O O . PRO A 1 169 ? -2.460 -4.813 4.835 1.00 97.75 169 PRO A O 1
ATOM 1386 N N . PHE A 1 170 ? -3.950 -5.260 6.443 1.00 97.81 170 PHE A N 1
ATOM 1387 C CA . PHE A 1 170 ? -3.302 -4.441 7.469 1.00 97.81 170 PHE A CA 1
ATOM 1388 C C . PHE A 1 170 ? -1.912 -4.943 7.880 1.00 97.81 170 PHE A C 1
ATOM 1390 O O . PHE A 1 170 ? -1.139 -4.183 8.451 1.00 97.81 170 PHE A O 1
ATOM 1397 N N . ASN A 1 171 ? -1.553 -6.179 7.516 1.00 97.75 171 ASN A N 1
ATOM 1398 C CA . ASN A 1 171 ? -0.218 -6.725 7.750 1.00 97.75 171 ASN A CA 1
ATOM 1399 C C . ASN A 1 171 ? 0.808 -6.266 6.700 1.00 97.75 171 ASN A C 1
ATOM 1401 O O . ASN A 1 171 ? 1.982 -6.595 6.840 1.00 97.75 171 ASN A O 1
ATOM 1405 N N . PHE A 1 172 ? 0.398 -5.547 5.645 1.00 98.56 172 PHE A N 1
ATOM 1406 C CA . PHE A 1 172 ? 1.267 -5.209 4.511 1.00 98.56 172 PHE A CA 1
ATOM 1407 C C . PHE A 1 172 ? 2.549 -4.493 4.955 1.00 98.56 172 PHE A C 1
ATOM 1409 O O . PHE A 1 172 ? 3.653 -4.947 4.652 1.00 98.56 172 PHE A O 1
ATOM 1416 N N . PHE A 1 173 ? 2.412 -3.395 5.706 1.00 98.44 173 PHE A N 1
ATOM 1417 C CA . PHE A 1 173 ? 3.570 -2.609 6.133 1.00 98.44 173 PHE A CA 1
ATOM 1418 C C . PHE A 1 173 ? 4.427 -3.346 7.162 1.00 98.44 173 PHE A C 1
ATOM 1420 O O . PHE A 1 173 ? 5.647 -3.234 7.107 1.00 98.44 173 PHE A O 1
ATOM 1427 N N . ASP A 1 174 ? 3.824 -4.152 8.039 1.00 97.88 174 ASP A N 1
ATOM 1428 C CA . ASP A 1 174 ? 4.568 -4.975 8.996 1.00 97.88 174 ASP A CA 1
ATOM 1429 C C . ASP A 1 174 ? 5.387 -6.060 8.313 1.00 97.88 174 ASP A C 1
ATOM 1431 O O . ASP A 1 174 ? 6.553 -6.267 8.648 1.00 97.88 174 ASP A O 1
ATOM 1435 N N . LEU A 1 175 ? 4.788 -6.751 7.342 1.00 98.06 175 LEU A N 1
ATOM 1436 C CA . LEU A 1 175 ? 5.469 -7.793 6.588 1.00 98.06 175 LEU A CA 1
ATOM 1437 C C . LEU A 1 175 ? 6.641 -7.206 5.799 1.00 98.06 175 LEU A C 1
ATOM 1439 O O . LEU A 1 175 ? 7.737 -7.761 5.838 1.00 98.06 175 LEU A O 1
ATOM 1443 N N . TYR A 1 176 ? 6.437 -6.044 5.177 1.00 98.50 176 TYR A N 1
ATOM 1444 C CA . TYR A 1 176 ? 7.501 -5.296 4.516 1.00 98.50 176 TYR A CA 1
ATOM 1445 C C . TYR A 1 176 ? 8.620 -4.896 5.493 1.00 98.50 176 TYR A C 1
ATOM 1447 O O . TYR A 1 176 ? 9.792 -5.179 5.240 1.00 98.50 176 TYR A O 1
ATOM 1455 N N . ASN A 1 177 ? 8.284 -4.298 6.641 1.00 97.94 177 ASN A N 1
ATOM 1456 C CA . ASN A 1 177 ? 9.273 -3.790 7.597 1.00 97.94 177 ASN A CA 1
ATOM 1457 C C . ASN A 1 177 ? 10.157 -4.875 8.227 1.00 97.94 177 ASN A C 1
ATOM 1459 O O . ASN A 1 177 ? 11.257 -4.564 8.689 1.00 97.94 177 ASN A O 1
ATOM 1463 N N . LYS A 1 178 ? 9.713 -6.139 8.245 1.00 97.06 178 LYS A N 1
ATOM 1464 C CA . LYS A 1 178 ? 10.538 -7.268 8.711 1.00 97.06 178 LYS A CA 1
ATOM 1465 C C . LYS A 1 178 ? 11.802 -7.459 7.874 1.00 97.06 178 LYS A C 1
ATOM 1467 O O . LYS A 1 178 ? 12.808 -7.916 8.409 1.00 97.06 178 LYS A O 1
ATOM 1472 N N . VAL A 1 179 ? 11.742 -7.132 6.584 1.00 97.75 179 VAL A N 1
ATOM 1473 C CA . VAL A 1 179 ? 12.772 -7.500 5.598 1.00 97.75 179 VAL A CA 1
ATOM 1474 C C . VAL A 1 179 ? 13.326 -6.326 4.802 1.00 97.75 179 VAL A C 1
ATOM 1476 O O . VAL A 1 179 ? 14.356 -6.464 4.145 1.00 97.75 179 VAL A O 1
ATOM 1479 N N . ALA A 1 180 ? 12.681 -5.164 4.875 1.00 97.50 180 ALA A N 1
ATOM 1480 C CA . ALA A 1 180 ? 13.167 -3.956 4.235 1.00 97.50 180 ALA A CA 1
ATOM 1481 C C . ALA A 1 180 ? 14.539 -3.520 4.794 1.00 97.50 180 ALA A C 1
ATOM 1483 O O . ALA A 1 180 ? 14.771 -3.610 6.001 1.00 97.50 180 ALA A O 1
ATOM 1484 N N . PRO A 1 181 ? 15.450 -3.011 3.948 1.00 95.88 181 PRO A N 1
ATOM 1485 C CA . PRO A 1 181 ? 16.657 -2.320 4.393 1.00 95.88 181 PRO A CA 1
ATOM 1486 C C . PRO A 1 181 ? 16.339 -1.110 5.287 1.00 95.88 181 PRO A C 1
ATOM 1488 O O . PRO A 1 181 ? 15.368 -0.398 5.043 1.00 95.88 181 PRO A O 1
ATOM 1491 N N . GLU A 1 182 ? 17.187 -0.834 6.284 1.00 93.56 182 GLU A N 1
ATOM 1492 C CA . GLU A 1 182 ? 16.961 0.224 7.292 1.00 93.56 182 GLU A CA 1
ATOM 1493 C C . GLU A 1 182 ? 16.671 1.610 6.694 1.00 93.56 182 GLU A C 1
ATOM 1495 O O . GLU A 1 182 ? 15.837 2.346 7.208 1.00 93.56 182 GLU A O 1
ATOM 1500 N N . ASN A 1 183 ? 17.311 1.966 5.578 1.00 92.50 183 ASN A N 1
ATOM 1501 C CA . ASN A 1 183 ? 17.139 3.270 4.932 1.00 92.50 183 ASN A CA 1
ATOM 1502 C C . ASN A 1 183 ? 15.795 3.443 4.199 1.00 92.50 183 ASN A C 1
ATOM 1504 O O . ASN A 1 183 ? 15.515 4.543 3.722 1.00 92.50 183 ASN A O 1
ATOM 1508 N N . ILE A 1 184 ? 14.999 2.377 4.076 1.00 96.25 184 ILE A N 1
ATOM 1509 C CA . ILE A 1 184 ? 13.675 2.376 3.436 1.00 96.25 184 ILE A CA 1
ATOM 1510 C C . ILE A 1 184 ? 12.617 1.637 4.272 1.00 96.25 184 ILE A C 1
ATOM 1512 O O . ILE A 1 184 ? 11.571 1.256 3.743 1.00 96.25 184 ILE A O 1
ATOM 1516 N N . LYS A 1 185 ? 12.860 1.433 5.572 1.00 97.19 185 LYS A N 1
ATOM 1517 C CA . LYS A 1 185 ? 11.830 0.993 6.523 1.00 97.19 185 LYS A CA 1
ATOM 1518 C C . LYS A 1 185 ? 10.879 2.139 6.854 1.00 97.19 185 LYS A C 1
ATOM 1520 O O . LYS A 1 185 ? 11.301 3.290 6.919 1.00 97.19 185 LYS A O 1
ATOM 1525 N N . LEU A 1 186 ? 9.622 1.797 7.125 1.00 97.94 186 LEU A N 1
ATOM 1526 C CA . LEU A 1 186 ? 8.694 2.707 7.788 1.00 97.94 186 LEU A CA 1
ATOM 1527 C C . LEU A 1 186 ? 9.021 2.810 9.282 1.00 97.94 186 LEU A C 1
ATOM 1529 O O . LEU A 1 186 ? 9.524 1.870 9.905 1.00 97.94 186 LEU A O 1
ATOM 1533 N N . ASN A 1 187 ? 8.664 3.932 9.883 1.00 97.50 187 ASN A N 1
ATOM 1534 C CA . ASN A 1 187 ? 8.807 4.216 11.293 1.00 97.50 187 ASN A CA 1
ATOM 1535 C C . ASN A 1 187 ? 7.968 3.234 12.123 1.00 97.50 187 ASN A C 1
ATOM 1537 O O . ASN A 1 187 ? 6.743 3.177 12.012 1.00 97.50 187 ASN A O 1
ATOM 1541 N N . ALA A 1 188 ? 8.628 2.473 12.997 1.00 96.56 188 ALA A N 1
ATOM 1542 C CA . ALA A 1 188 ? 7.968 1.452 13.807 1.00 96.56 188 ALA A CA 1
ATOM 1543 C C . ALA A 1 188 ? 6.902 2.024 14.760 1.00 96.56 188 ALA A C 1
ATOM 1545 O O . ALA A 1 188 ? 5.863 1.396 14.952 1.00 96.56 188 ALA A O 1
ATOM 1546 N N . ALA A 1 189 ? 7.120 3.219 15.323 1.00 96.88 189 ALA A N 1
ATOM 1547 C CA . ALA A 1 189 ? 6.146 3.861 16.206 1.00 96.88 189 ALA A CA 1
ATOM 1548 C C . ALA A 1 189 ? 4.882 4.284 15.442 1.00 96.88 189 ALA A C 1
ATOM 1550 O O . ALA A 1 189 ? 3.774 4.157 15.965 1.00 96.88 189 ALA A O 1
ATOM 1551 N N . LEU A 1 190 ? 5.034 4.717 14.187 1.00 97.44 190 LEU A N 1
ATOM 1552 C CA . LEU A 1 190 ? 3.899 4.990 13.308 1.00 97.44 190 LEU A CA 1
ATOM 1553 C C . LEU A 1 190 ? 3.112 3.708 12.996 1.00 97.44 190 LEU A C 1
ATOM 1555 O O . LEU A 1 190 ? 1.886 3.727 13.047 1.00 97.44 190 LEU A O 1
ATOM 1559 N N . LEU A 1 191 ? 3.784 2.578 12.742 1.00 97.56 191 LEU A N 1
ATOM 1560 C CA . LEU A 1 191 ? 3.093 1.302 12.505 1.00 97.56 191 LEU A CA 1
ATOM 1561 C C . LEU A 1 191 ? 2.282 0.829 13.724 1.00 97.56 191 LEU A C 1
ATOM 1563 O O . LEU A 1 191 ? 1.143 0.392 13.561 1.00 97.56 191 LEU A O 1
ATOM 1567 N N . GLU A 1 192 ? 2.811 0.978 14.945 1.00 97.06 192 GLU A N 1
ATOM 1568 C CA . GLU A 1 192 ? 2.043 0.705 16.175 1.00 97.06 192 GLU A CA 1
ATOM 1569 C C . GLU A 1 192 ? 0.820 1.621 16.314 1.00 97.06 192 GLU A C 1
ATOM 1571 O O . GLU A 1 192 ? -0.267 1.186 16.711 1.00 97.06 192 GLU A O 1
ATOM 1576 N N . LYS A 1 193 ? 0.974 2.898 15.953 1.00 96.81 193 LYS A N 1
ATOM 1577 C CA . LYS A 1 193 ? -0.128 3.863 15.960 1.00 96.81 193 LYS A CA 1
ATOM 1578 C C . LYS A 1 193 ? -1.218 3.482 14.962 1.00 96.81 193 LYS A C 1
ATOM 1580 O O . LYS A 1 193 ? -2.394 3.507 15.316 1.00 96.81 193 LYS A O 1
ATOM 1585 N N . ILE A 1 194 ? -0.835 3.078 13.750 1.00 96.88 194 ILE A N 1
ATOM 1586 C CA . ILE A 1 194 ? -1.764 2.608 12.717 1.00 96.88 194 ILE A CA 1
ATOM 1587 C C . ILE A 1 194 ? -2.529 1.377 13.207 1.00 96.88 194 ILE A C 1
ATOM 1589 O O . ILE A 1 194 ? -3.751 1.352 13.086 1.00 96.88 194 ILE A O 1
ATOM 1593 N N . ARG A 1 195 ? -1.850 0.388 13.811 1.00 96.62 195 ARG A N 1
ATOM 1594 C CA . ARG A 1 195 ? -2.516 -0.775 14.427 1.00 96.62 195 ARG A CA 1
ATOM 1595 C C . ARG A 1 195 ? -3.567 -0.344 15.439 1.00 96.62 195 ARG A C 1
ATOM 1597 O O . ARG A 1 195 ? -4.715 -0.759 15.339 1.00 96.62 195 ARG A O 1
ATOM 1604 N N . SER A 1 196 ? -3.175 0.526 16.366 1.00 95.81 196 SER A N 1
ATOM 1605 C CA . SER A 1 196 ? -4.061 1.020 17.421 1.00 95.81 196 SER A CA 1
ATOM 1606 C C . SER A 1 196 ? -5.292 1.722 16.839 1.00 95.81 196 SER A C 1
ATOM 1608 O O . SER A 1 196 ? -6.405 1.469 17.287 1.00 95.81 196 SER A O 1
ATOM 1610 N N . LYS A 1 197 ? -5.111 2.542 15.793 1.00 95.19 197 LYS A N 1
ATOM 1611 C CA . LYS A 1 197 ? -6.213 3.223 15.098 1.00 95.19 197 LYS A CA 1
ATOM 1612 C C . LYS A 1 197 ? -7.125 2.272 14.331 1.00 95.19 197 LYS A C 1
ATOM 1614 O O . LYS A 1 197 ? -8.332 2.482 14.308 1.00 95.19 197 LYS A O 1
ATOM 1619 N N . ILE A 1 198 ? -6.575 1.222 13.724 1.00 95.94 198 ILE A N 1
ATOM 1620 C CA . ILE A 1 198 ? -7.384 0.193 13.064 1.00 95.94 198 ILE A CA 1
ATOM 1621 C C . ILE A 1 198 ? -8.258 -0.525 14.089 1.00 95.94 198 ILE A C 1
ATOM 1623 O O . ILE A 1 198 ? -9.433 -0.723 13.808 1.00 95.94 198 ILE A O 1
ATOM 1627 N N . GLU A 1 199 ? -7.732 -0.902 15.256 1.00 95.31 199 GLU A N 1
ATOM 1628 C CA . GLU A 1 199 ? -8.576 -1.499 16.300 1.00 95.31 199 GLU A CA 1
ATOM 1629 C C . GLU A 1 199 ? -9.653 -0.504 16.761 1.00 95.31 199 GLU A C 1
ATOM 1631 O O . GLU A 1 199 ? -10.832 -0.822 16.666 1.00 95.31 199 GLU A O 1
ATOM 1636 N N . GLU A 1 200 ? -9.277 0.732 17.112 1.00 94.12 200 GLU A N 1
ATOM 1637 C CA . GLU A 1 200 ? -10.210 1.787 17.555 1.00 94.12 200 GLU A CA 1
ATOM 1638 C C . GLU A 1 200 ? -11.375 2.021 16.580 1.00 94.12 200 GLU A C 1
ATOM 1640 O O . GLU A 1 200 ? -12.514 2.189 17.002 1.00 94.12 200 GLU A O 1
ATOM 1645 N N . TRP A 1 201 ? -11.108 2.040 15.274 1.00 94.06 201 TRP A N 1
ATOM 1646 C CA . TRP A 1 201 ? -12.122 2.304 14.249 1.00 94.06 201 TRP A CA 1
ATOM 1647 C C . TRP A 1 201 ? -12.878 1.060 13.766 1.00 94.06 201 TRP A C 1
ATOM 1649 O O . TRP A 1 201 ? -13.732 1.169 12.881 1.00 94.06 201 TRP A O 1
ATOM 1659 N N . THR A 1 202 ? -12.530 -0.131 14.262 1.00 91.06 202 THR A N 1
ATOM 1660 C CA . THR A 1 202 ? -13.166 -1.391 13.839 1.00 91.06 202 THR A CA 1
ATOM 1661 C C . THR A 1 202 ? -13.825 -2.184 14.964 1.00 91.06 202 THR A C 1
ATOM 1663 O O . THR A 1 202 ? -14.462 -3.198 14.665 1.00 91.06 202 THR A O 1
ATOM 1666 N N . GLU A 1 203 ? -13.703 -1.717 16.208 1.00 79.75 203 GLU A N 1
ATOM 1667 C CA . GLU A 1 203 ? -14.533 -2.109 17.358 1.00 79.75 203 GLU A CA 1
ATOM 1668 C C . GLU A 1 203 ? -15.976 -1.587 17.239 1.00 79.75 203 GLU A C 1
ATOM 1670 O O . GLU A 1 203 ? -16.898 -2.373 17.572 1.00 79.75 203 GLU A O 1
#

Radius of gyration: 17.34 Å; chains: 1; bounding box: 37×36×50 Å

Sequence (203 aa):
MIRPGKVFLSILQEEFTEELLKGLAHEFHHAGALYWLNRNQKLKALKSSDEHARMLAEIFTYFVTEGLANWYFSLSRLKLLPDVENRMERIKRLEEEMPQLIKTTEQLLEWICEHHEPIEDIRALFNSLSMDTSGYGIPAGHFLSGRMVGIMDNSNVSREEIIELVKHPFNFFDLYNKVAPENIKLNAALLEKIRSKIEEWTE

Organism: NCBI:txid2478471

Secondary structure (DSSP, 8-state):
-PPTTTHHHHHTTS---HHHHHHHHHHHHHHHHHHHHTT-HHHHHHHHS-HHHHHHHHHHHHHHHHHHHHHHT-GGGTS--TT-HHHHHHHHHHHHTHHHHHHHHHHHHHHHHHT-S-HHHHHHHHHHHHS-SSSSS--HHHHHHHHHHHHHHTTTS-HHHHHGGGT-GGGHHHHHHTTS-GGGPPPHHHHHHHHHHHHHTT-

Foldseek 3Di:
DDDPPPVVVVVVVDDDDLQVQLVVQLVVLLVVLCVQLVVALLLVLLCPFDLLSVLLSVLLSLLLSLQCSCQPRNVVQQDDDPDQVLSVVVNVVLVVCLLVVLVLVLVLLCCSLVVVDDSVVSVVSVCQQVPPPPPSPDRSSSNNSNVLLVQLPPFPHDPVNSNCCSNVSLCSLVSSQVRDDPSNHHDPVSNVSSVVSSVVSSD

pLDDT: mean 86.94, std 15.94, range [30.92, 98.56]

InterPro domains:
  IPR043754 Putative zinc dependent peptidase DUF5700 [PF18958] (18-182)